Protein AF-0000000074479324 (afdb_homodimer)

InterPro domains:
  IPR036549 Cytochrome c oxidase subunit 6B/Cytochrome c oxidase assembly factor 6-like superfamily [G3DSA:1.10.10.140] (5-93)
  IPR036549 Cytochrome c oxidase subunit 6B/Cytochrome c oxidase assembly factor 6-like superfamily [SSF47694] (14-78)
  IPR048280 Cytochrome oxidase c subunit VIb-like [PF02297] (13-89)
  IPR048281 Cytochrome c oxidase assembly factor 6, fungal [PTHR47677] (12-100)

pLDDT: mean 83.62, std 22.75, range [29.2, 98.94]

Radius of gyration: 25.1 Å; Cα contacts (8 Å, |Δi|>4): 130; chains: 2; bounding box: 58×76×64 Å

Sequence (212 aa):
MGLFSSSSDTATVAPNRSKRQVCWDARDEYLNCLEKNNVLNPFEDKYSSVIKKECAQQEKEFESKCVKSWVHYFKEKYVVDLKRERFLKDMEAQGGQQLPFPIDKKMGLFSSSSDTATVAPNRSKRQVCWDARDEYLNCLEKNNVLNPFEDKYSSVIKKECAQQEKEFESKCVKSWVHYFKEKYVVDLKRERFLKDMEAQGGQQLPFPIDKK

Secondary structure (DSSP, 8-state):
--------------HHHHHHHHHHHHHHHHHHHHHHTT-S-TTSGGGHHHHHHHSHHHHHHHHHHS-HHHHHHHHHHHHHHHHHHHHHHHHHHHHHTT--------/--------------HHHHHHHHHHHHHHHHHHHHHHTT-S-TTSGGGHHHHHHHSHHHHHHHHHHS-HHHHHHHHHHHHHHHHHHHHHHHHHHHHHTT--------

Organism: Cyberlindnera jadinii (strain ATCC 18201 / CBS 1600 / BCRC 20928 / JCM 3617 / NBRC 0987 / NRRL Y-1542) (NCBI:txid983966)

Foldseek 3Di:
DPPPPPPPCPVPCPPVNVLVVQLVVLLVLQLVQCVVQVNLAPVDPVCVVVCVVGPVVSLVSNCVSDDNVVSVVSRVVSNVVSVVVVVVVVVCVVVVVPPDDPPPPD/DPPPPPPPCPVPCPPVNVLVVQLVVLLVLQLVQCVVQVNLAPVDPVCVVVCVVGPVVSLVSNCVSDDNVVSVVSRVVSNVVSVVVVVVVVVCVVVVVPPDDPPPDD

Structure (mmCIF, N/CA/C/O backbone):
data_AF-0000000074479324-model_v1
#
loop_
_entity.id
_entity.type
_entity.pdbx_description
1 polymer 'Cytochrome c oxidase assembly factor 6'
#
loop_
_atom_site.group_PDB
_atom_site.id
_atom_site.type_symbol
_atom_site.label_atom_id
_atom_site.label_alt_id
_atom_site.label_comp_id
_atom_site.label_asym_id
_atom_site.label_entity_id
_atom_site.label_seq_id
_atom_site.pdbx_PDB_ins_code
_atom_site.Cartn_x
_atom_site.Cartn_y
_atom_site.Cartn_z
_atom_site.occupancy
_atom_site.B_iso_or_equiv
_atom_site.auth_seq_id
_atom_site.auth_comp_id
_atom_site.auth_asym_id
_atom_site.auth_atom_id
_atom_site.pdbx_PDB_model_num
ATOM 1 N N . MET A 1 1 ? -15.586 53.375 -19.578 1 32.25 1 MET A N 1
ATOM 2 C CA . MET A 1 1 ? -14.391 52.656 -19.188 1 32.25 1 MET A CA 1
ATOM 3 C C . MET A 1 1 ? -14.594 51.969 -17.828 1 32.25 1 MET A C 1
ATOM 5 O O . MET A 1 1 ? -14.383 52.594 -16.781 1 32.25 1 MET A O 1
ATOM 9 N N . GLY A 1 2 ? -15.773 51.438 -17.516 1 36.69 2 GLY A N 1
ATOM 10 C CA . GLY A 1 2 ? -16.125 50.812 -16.25 1 36.69 2 GLY A CA 1
ATOM 11 C C . GLY A 1 2 ? -15.117 49.781 -15.789 1 36.69 2 GLY A C 1
ATOM 12 O O . GLY A 1 2 ? -14.695 48.906 -16.562 1 36.69 2 GLY A O 1
ATOM 13 N N . LEU A 1 3 ? -14.219 50.125 -14.828 1 35.19 3 LEU A N 1
ATOM 14 C CA . LEU A 1 3 ? -13.242 49.344 -14.078 1 35.19 3 LEU A CA 1
ATOM 15 C C . LEU A 1 3 ? -13.867 48.062 -13.523 1 35.19 3 LEU A C 1
ATOM 17 O O . LEU A 1 3 ? -14.812 48.125 -12.734 1 35.19 3 LEU A O 1
ATOM 21 N N . PHE A 1 4 ? -14.109 46.969 -14.336 1 45.19 4 PHE A N 1
ATOM 22 C CA . PHE A 1 4 ? -14.422 45.594 -13.922 1 45.19 4 PHE A CA 1
ATOM 23 C C . PHE A 1 4 ? -13.5 45.156 -12.789 1 45.19 4 PHE A C 1
ATOM 25 O O . PHE A 1 4 ? -12.289 45.031 -12.977 1 45.19 4 PHE A O 1
ATOM 32 N N . SER A 1 5 ? -13.758 45.688 -11.539 1 39.03 5 SER A N 1
ATOM 33 C CA . SER A 1 5 ? -13.164 45.156 -10.328 1 39.03 5 SER A CA 1
ATOM 34 C C . SER A 1 5 ? -13.094 43.625 -10.391 1 39.03 5 SER A C 1
ATOM 36 O O . SER A 1 5 ? -14.117 42.938 -10.547 1 39.03 5 SER A O 1
ATOM 38 N N . SER A 1 6 ? -12.188 43.094 -11.141 1 39.75 6 SER A N 1
ATOM 39 C CA . SER A 1 6 ? -11.82 41.719 -10.984 1 39.75 6 SER A CA 1
ATOM 40 C C . SER A 1 6 ? -11.828 41.281 -9.516 1 39.75 6 SER A C 1
ATOM 42 O O . SER A 1 6 ? -11.039 41.781 -8.719 1 39.75 6 SER A O 1
ATOM 44 N N . SER A 1 7 ? -13.016 41.219 -8.891 1 39.16 7 SER A N 1
ATOM 45 C CA . SER A 1 7 ? -13.109 40.562 -7.59 1 39.16 7 SER A CA 1
ATOM 46 C C . SER A 1 7 ? -12.156 39.406 -7.496 1 39.16 7 SER A C 1
ATOM 48 O O . SER A 1 7 ? -12.281 38.438 -8.25 1 39.16 7 SER A O 1
ATOM 50 N N . SER A 1 8 ? -10.891 39.656 -7.391 1 37.09 8 SER A N 1
ATOM 51 C CA . SER A 1 8 ? -9.984 38.625 -6.938 1 37.09 8 SER A CA 1
ATOM 52 C C . SER A 1 8 ? -10.633 37.75 -5.852 1 37.09 8 SER A C 1
ATOM 54 O O . SER A 1 8 ? -10.906 38.25 -4.754 1 37.09 8 SER A O 1
ATOM 56 N N . ASP A 1 9 ? -11.719 37.125 -6.125 1 40.25 9 ASP A N 1
ATOM 57 C CA . ASP A 1 9 ? -12.156 36.062 -5.227 1 40.25 9 ASP A CA 1
ATOM 58 C C . ASP A 1 9 ? -10.977 35.438 -4.48 1 40.25 9 ASP A C 1
ATOM 60 O O . ASP A 1 9 ? -10.164 34.719 -5.074 1 40.25 9 ASP A O 1
ATOM 64 N N . THR A 1 10 ? -10.258 36.125 -3.734 1 41.72 10 THR A N 1
ATOM 65 C CA . THR A 1 10 ? -9.406 35.562 -2.695 1 41.72 10 THR A CA 1
ATOM 66 C C . THR A 1 10 ? -10.047 34.312 -2.104 1 41.72 10 THR A C 1
ATOM 68 O O . THR A 1 10 ? -11.023 34.406 -1.353 1 41.72 10 THR A O 1
ATOM 71 N N . ALA A 1 11 ? -10.469 33.406 -2.875 1 45.34 11 ALA A N 1
ATOM 72 C CA . ALA A 1 11 ? -10.93 32.125 -2.35 1 45.34 11 ALA A CA 1
ATOM 73 C C . ALA A 1 11 ? -10.289 31.812 -1 1 45.34 11 ALA A C 1
ATOM 75 O O . ALA A 1 11 ? -9.062 31.828 -0.875 1 45.34 11 ALA A O 1
ATOM 76 N N . THR A 1 12 ? -10.719 32.312 0.024 1 46.47 12 THR A N 1
ATOM 77 C CA . THR A 1 12 ? -10.375 31.891 1.378 1 46.47 12 THR A CA 1
ATOM 78 C C . THR A 1 12 ? -9.914 30.438 1.396 1 46.47 12 THR A C 1
ATOM 80 O O . THR A 1 12 ? -10.68 29.531 1.036 1 46.47 12 THR A O 1
ATOM 83 N N . VAL A 1 13 ? -8.648 30.172 0.934 1 54 13 VAL A N 1
ATOM 84 C CA . VAL A 1 13 ? -8.07 28.844 1.125 1 54 13 VAL A CA 1
ATOM 85 C C . VAL A 1 13 ? -8.492 28.281 2.479 1 54 13 VAL A C 1
ATOM 87 O O . VAL A 1 13 ? -8.188 28.859 3.523 1 54 13 VAL A O 1
ATOM 90 N N . ALA A 1 14 ? -9.602 27.656 2.527 1 60 14 ALA A N 1
ATOM 91 C CA . ALA A 1 14 ? -10.039 27.031 3.77 1 60 14 ALA A CA 1
ATOM 92 C C . ALA A 1 14 ? -8.852 26.484 4.551 1 60 14 ALA A C 1
ATOM 94 O O . ALA A 1 14 ? -7.875 26.016 3.963 1 60 14 ALA A O 1
ATOM 95 N N . PRO A 1 15 ? -8.766 26.906 5.824 1 64.75 15 PRO A N 1
ATOM 96 C CA . PRO A 1 15 ? -7.676 26.469 6.703 1 64.75 15 PRO A CA 1
ATOM 97 C C . PRO A 1 15 ? -7.258 25.016 6.457 1 64.75 15 PRO A C 1
ATOM 99 O O . PRO A 1 15 ? -6.074 24.688 6.547 1 64.75 15 PRO A O 1
ATOM 102 N N . ASN A 1 16 ? -8.156 24.25 5.926 1 77.19 16 ASN A N 1
ATOM 103 C CA . ASN A 1 16 ? -7.844 22.828 5.738 1 77.19 16 ASN A CA 1
ATOM 104 C C . ASN A 1 16 ? -7.047 22.609 4.461 1 77.19 16 ASN A C 1
ATOM 106 O O . ASN A 1 16 ? -6.148 21.766 4.426 1 77.19 16 ASN A O 1
ATOM 110 N N . ARG A 1 17 ? -7.277 23.484 3.529 1 80.31 17 ARG A N 1
ATOM 111 C CA . ARG A 1 17 ? -6.547 23.328 2.277 1 80.31 17 ARG A CA 1
ATOM 112 C C . ARG A 1 17 ? -5.074 23.688 2.451 1 80.31 17 ARG A C 1
ATOM 114 O O . ARG A 1 17 ? -4.195 23 1.941 1 80.31 17 ARG A O 1
ATOM 121 N N . SER A 1 18 ? -4.895 24.734 3.156 1 85.88 18 SER A N 1
ATOM 122 C CA . SER A 1 18 ? -3.523 25.172 3.402 1 85.88 18 SER A CA 1
ATOM 123 C C . SER A 1 18 ? -2.754 24.141 4.219 1 85.88 18 SER A C 1
ATOM 125 O O . SER A 1 18 ? -1.59 23.859 3.928 1 85.88 18 SER A O 1
ATOM 127 N N . LYS A 1 19 ? -3.367 23.594 5.184 1 88.88 19 LYS A N 1
ATOM 128 C CA . LYS A 1 19 ? -2.736 22.562 6.004 1 88.88 19 LYS A CA 1
ATOM 129 C C . LYS A 1 19 ? -2.434 21.312 5.184 1 88.88 19 LYS A C 1
ATOM 131 O O . LYS A 1 19 ? -1.38 20.703 5.352 1 88.88 19 LYS A O 1
ATOM 136 N N . ARG A 1 20 ? -3.312 21.094 4.328 1 91.44 20 ARG A N 1
ATOM 137 C CA . ARG A 1 20 ? -3.084 19.938 3.467 1 91.44 20 ARG A CA 1
ATOM 138 C C . ARG A 1 20 ? -1.901 20.188 2.533 1 91.44 20 ARG A C 1
ATOM 140 O O . ARG A 1 20 ? -1.085 19.281 2.316 1 91.44 20 ARG A O 1
ATOM 147 N N . GLN A 1 21 ? -1.896 21.344 2.025 1 94.38 21 GLN A N 1
ATOM 148 C CA . GLN A 1 21 ? -0.797 21.672 1.122 1 94.38 21 GLN A CA 1
ATOM 149 C C . GLN A 1 21 ? 0.55 21.547 1.829 1 94.38 21 GLN A C 1
ATOM 151 O O . GLN A 1 21 ? 1.52 21.047 1.249 1 94.38 21 GLN A O 1
ATOM 156 N N . VAL A 1 22 ? 0.592 22.031 3.018 1 96.81 22 VAL A N 1
ATOM 157 C CA . VAL A 1 22 ? 1.812 21.938 3.814 1 96.81 22 VAL A CA 1
ATOM 158 C C . VAL A 1 22 ? 2.191 20.469 4.016 1 96.81 22 VAL A C 1
ATOM 160 O O . VAL A 1 22 ? 3.361 20.094 3.893 1 96.81 22 VAL A O 1
ATOM 163 N N . CYS A 1 23 ? 1.266 19.688 4.262 1 97 23 CYS A N 1
ATOM 164 C CA . CYS A 1 23 ? 1.485 18.25 4.414 1 97 23 CYS A CA 1
ATOM 165 C C . CYS A 1 23 ? 1.933 17.625 3.1 1 97 23 CYS A C 1
ATOM 167 O O . CYS A 1 23 ? 2.881 16.828 3.072 1 97 23 CYS A O 1
ATOM 169 N N . TRP A 1 24 ? 1.324 17.984 2.02 1 97.38 24 TRP A N 1
ATOM 170 C CA . TRP A 1 24 ? 1.669 17.453 0.705 1 97.38 24 TRP A CA 1
ATOM 171 C C . TRP A 1 24 ? 3.115 17.781 0.347 1 97.38 24 TRP A C 1
ATOM 173 O O . TRP A 1 24 ? 3.852 16.922 -0.138 1 97.38 24 TRP A O 1
ATOM 183 N N . ASP A 1 25 ? 3.381 18.984 0.68 1 98.5 25 ASP A N 1
ATOM 184 C CA . ASP A 1 25 ? 4.742 19.406 0.376 1 98.5 25 ASP A CA 1
ATOM 185 C C . ASP A 1 25 ? 5.762 18.625 1.193 1 98.5 25 ASP A C 1
ATOM 187 O O . ASP A 1 25 ? 6.789 18.188 0.665 1 98.5 25 ASP A O 1
ATOM 191 N N . ALA A 1 26 ? 5.477 18.469 2.451 1 98.81 26 ALA A N 1
ATOM 192 C CA . ALA A 1 26 ? 6.375 17.703 3.322 1 98.81 26 ALA A CA 1
ATOM 193 C C . ALA A 1 26 ? 6.473 16.25 2.879 1 98.81 26 ALA A C 1
ATOM 195 O O . ALA A 1 26 ? 7.559 15.664 2.873 1 98.81 26 ALA A O 1
ATOM 196 N N . ARG A 1 27 ? 5.379 15.68 2.48 1 98.69 27 ARG A N 1
ATOM 197 C CA . ARG A 1 27 ? 5.336 14.32 1.945 1 98.69 27 ARG A CA 1
ATOM 198 C C . ARG A 1 27 ? 6.246 14.188 0.729 1 98.69 27 ARG A C 1
ATOM 200 O O . ARG A 1 27 ? 7.094 13.289 0.681 1 98.69 27 ARG A O 1
ATOM 207 N N . ASP A 1 28 ? 6.039 15.109 -0.165 1 98.81 28 ASP A N 1
ATOM 208 C CA . ASP A 1 28 ? 6.785 15.047 -1.418 1 98.81 28 ASP A CA 1
ATOM 209 C C . ASP A 1 28 ? 8.289 15.164 -1.169 1 98.81 28 ASP A C 1
ATOM 211 O O . ASP A 1 28 ? 9.078 14.469 -1.798 1 98.81 28 ASP A O 1
ATOM 215 N N . GLU A 1 29 ? 8.602 16 -0.275 1 98.88 29 GLU A N 1
ATOM 216 C CA . GLU A 1 29 ? 10.016 16.188 0.045 1 98.88 29 GLU A CA 1
ATOM 217 C C . GLU A 1 29 ? 10.609 14.906 0.639 1 98.88 29 GLU A C 1
ATOM 219 O O . GLU A 1 29 ? 11.703 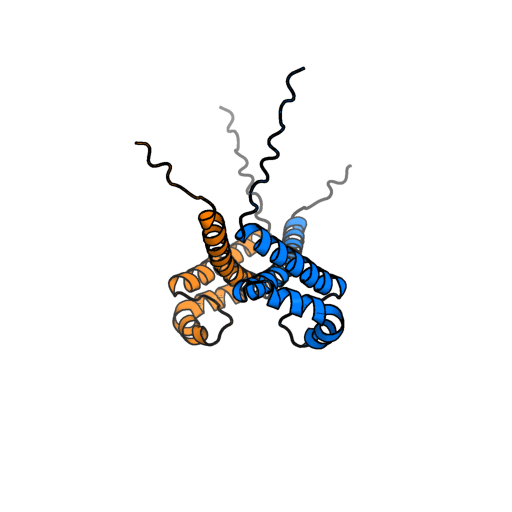14.492 0.257 1 98.88 29 GLU A O 1
ATOM 224 N N . TYR A 1 30 ? 9.922 14.281 1.497 1 98.94 30 TYR A N 1
ATOM 225 C CA . TYR A 1 30 ? 10.414 13.07 2.145 1 98.94 30 TYR A CA 1
ATOM 226 C C . TYR A 1 30 ? 10.484 11.914 1.154 1 98.94 30 TYR A C 1
ATOM 228 O O . TYR A 1 30 ? 11.5 11.219 1.07 1 98.94 30 TYR A O 1
ATOM 236 N N . LEU A 1 31 ? 9.414 11.719 0.395 1 98.88 31 LEU A N 1
ATOM 237 C CA . LEU A 1 31 ? 9.383 10.609 -0.554 1 98.88 31 LEU A CA 1
ATOM 238 C C . LEU A 1 31 ? 10.438 10.789 -1.638 1 98.88 31 LEU A C 1
ATOM 240 O O . LEU A 1 31 ? 11.047 9.82 -2.082 1 98.88 31 LEU A O 1
ATOM 244 N N . ASN A 1 32 ? 10.672 12.047 -2.029 1 98.88 32 ASN A N 1
ATOM 245 C CA . ASN A 1 32 ? 11.75 12.328 -2.971 1 98.88 32 ASN A CA 1
ATOM 246 C C . ASN A 1 32 ? 13.109 11.953 -2.393 1 98.88 32 ASN A C 1
ATOM 248 O O . ASN A 1 32 ? 13.977 11.43 -3.105 1 98.88 32 ASN A O 1
ATOM 252 N N . CYS A 1 33 ? 13.289 12.258 -1.146 1 98.94 33 CYS A N 1
ATOM 253 C CA . CYS A 1 33 ? 14.547 11.922 -0.49 1 98.94 33 CYS A CA 1
ATOM 254 C C . CYS A 1 33 ? 14.766 10.414 -0.487 1 98.94 33 CYS A C 1
ATOM 256 O O . CYS A 1 33 ? 15.875 9.945 -0.767 1 98.94 33 CYS A O 1
ATOM 258 N N . LEU A 1 34 ? 13.688 9.672 -0.177 1 98.88 34 LEU A N 1
ATOM 259 C CA . LEU A 1 34 ? 13.781 8.219 -0.193 1 98.88 34 LEU A CA 1
ATOM 260 C C . LEU A 1 34 ? 14.211 7.719 -1.57 1 98.88 34 LEU A C 1
ATOM 262 O O . LEU A 1 34 ? 15.117 6.891 -1.683 1 98.88 34 LEU A O 1
ATOM 266 N N . GLU A 1 35 ? 13.555 8.273 -2.553 1 98.56 35 GLU A N 1
ATOM 267 C CA . GLU A 1 35 ? 13.836 7.859 -3.924 1 98.56 35 GLU A CA 1
ATOM 268 C C . GLU A 1 35 ? 15.281 8.172 -4.305 1 98.56 35 GLU A C 1
ATOM 270 O O . GLU A 1 35 ? 15.984 7.312 -4.852 1 98.56 35 GLU A O 1
ATOM 275 N N . LYS A 1 36 ? 15.68 9.32 -3.973 1 98.62 36 LYS A N 1
ATOM 276 C CA . LYS A 1 36 ? 17.031 9.773 -4.32 1 98.62 36 LYS A CA 1
ATOM 277 C C . LYS A 1 36 ? 18.094 8.883 -3.676 1 98.62 36 LYS A C 1
ATOM 279 O O . LYS A 1 36 ? 19.188 8.727 -4.215 1 98.62 36 LYS A O 1
ATOM 284 N N . ASN A 1 37 ? 17.734 8.344 -2.58 1 98.75 37 ASN A N 1
ATOM 285 C CA . ASN A 1 37 ? 18.719 7.551 -1.843 1 98.75 37 ASN A CA 1
ATOM 286 C C . ASN A 1 37 ? 18.422 6.055 -1.949 1 98.75 37 ASN A C 1
ATOM 288 O O . ASN A 1 37 ? 18.922 5.266 -1.145 1 98.75 37 ASN A O 1
ATOM 292 N N . ASN A 1 38 ? 17.594 5.602 -2.838 1 98.31 38 ASN A N 1
ATOM 293 C CA . ASN A 1 38 ? 17.312 4.219 -3.201 1 98.31 38 ASN A CA 1
ATOM 294 C C . ASN A 1 38 ? 16.766 3.43 -2.012 1 98.31 38 ASN A C 1
ATOM 296 O O . ASN A 1 38 ? 17.172 2.289 -1.782 1 98.31 38 ASN A O 1
ATOM 300 N N . VAL A 1 39 ? 15.945 4.137 -1.244 1 98.69 39 VAL A N 1
ATOM 301 C CA . VAL A 1 39 ? 15.258 3.459 -0.153 1 98.69 39 VAL A CA 1
ATOM 302 C C . VAL A 1 39 ? 13.984 2.801 -0.678 1 98.69 39 VAL A C 1
ATOM 304 O O . VAL A 1 39 ? 13.023 3.488 -1.032 1 98.69 39 VAL A O 1
ATOM 307 N N . LEU A 1 40 ? 13.914 1.538 -0.624 1 97.94 40 LEU A N 1
ATOM 308 C CA . LEU A 1 40 ? 12.797 0.815 -1.211 1 97.94 40 LEU A CA 1
ATOM 309 C C . LEU A 1 40 ? 11.664 0.647 -0.199 1 97.94 40 LEU A C 1
ATOM 311 O O . LEU A 1 40 ? 10.492 0.577 -0.575 1 97.94 40 LEU A O 1
ATOM 315 N N . ASN A 1 41 ? 12.047 0.522 1.08 1 98.19 41 ASN A N 1
ATOM 316 C CA . ASN A 1 41 ? 11.094 0.319 2.168 1 98.19 41 ASN A CA 1
ATOM 317 C C . ASN A 1 41 ? 11.531 1.04 3.439 1 98.19 41 ASN A C 1
ATOM 319 O O . ASN A 1 41 ? 12.43 0.573 4.145 1 98.19 41 ASN A O 1
ATOM 323 N N . PRO A 1 42 ? 10.922 2.107 3.736 1 98.5 42 PRO A N 1
ATOM 324 C CA . PRO A 1 42 ? 11.359 2.918 4.871 1 98.5 42 PRO A CA 1
ATOM 325 C C . PRO A 1 42 ? 11.086 2.25 6.219 1 98.5 42 PRO A C 1
ATOM 327 O O . PRO A 1 42 ? 11.562 2.725 7.254 1 98.5 42 PRO A O 1
ATOM 330 N N . PHE A 1 43 ? 10.375 1.145 6.266 1 97.19 43 PHE A N 1
ATOM 331 C CA . PHE A 1 43 ? 10.07 0.453 7.512 1 97.19 43 PHE A CA 1
ATOM 332 C C . PHE A 1 43 ? 11.172 -0.544 7.863 1 97.19 43 PHE A C 1
ATOM 334 O O . PHE A 1 43 ? 11.234 -1.033 8.992 1 97.19 43 PHE A O 1
ATOM 341 N N . GLU A 1 44 ? 11.984 -0.864 6.965 1 97.56 44 GLU A N 1
ATOM 342 C CA . GLU A 1 44 ? 12.984 -1.905 7.168 1 97.56 44 GLU A CA 1
ATOM 343 C C . GLU A 1 44 ? 14.234 -1.346 7.84 1 97.56 44 GLU A C 1
ATOM 345 O O . GLU A 1 44 ? 14.703 -0.261 7.484 1 97.56 44 GLU A O 1
ATOM 350 N N . ASP A 1 45 ? 14.859 -2.082 8.617 1 97.38 45 ASP A N 1
ATOM 351 C CA . ASP A 1 45 ? 16.016 -1.672 9.398 1 97.38 45 ASP A CA 1
ATOM 352 C C . ASP A 1 45 ? 17.219 -1.383 8.5 1 97.38 45 ASP A C 1
ATOM 354 O O . ASP A 1 45 ? 18.047 -0.519 8.812 1 97.38 45 ASP A O 1
ATOM 358 N N . LYS A 1 46 ? 17.344 -2.055 7.473 1 97.62 46 LYS A N 1
ATOM 359 C CA . LYS A 1 46 ? 18.531 -1.913 6.621 1 97.62 46 LYS A CA 1
ATOM 360 C C . LYS A 1 46 ? 18.625 -0.506 6.039 1 97.62 46 LYS A C 1
ATOM 362 O O . LYS A 1 46 ? 19.688 -0.069 5.625 1 97.62 46 LYS A O 1
ATOM 367 N N . TYR A 1 47 ? 17.469 0.194 6.059 1 98.38 47 TYR A N 1
ATOM 368 C CA . TYR A 1 47 ? 17.453 1.535 5.484 1 98.38 47 TYR A CA 1
ATOM 369 C C . TYR A 1 47 ? 17.531 2.596 6.578 1 98.38 47 TYR A C 1
ATOM 371 O O . TYR A 1 47 ? 17.594 3.793 6.285 1 98.38 47 TYR A O 1
ATOM 379 N N . SER A 1 48 ? 17.547 2.168 7.793 1 98.06 48 SER A N 1
ATOM 380 C CA . SER A 1 48 ? 17.469 3.104 8.906 1 98.06 48 SER A CA 1
ATOM 381 C C . SER A 1 48 ? 18.656 4.062 8.898 1 98.06 48 SER A C 1
ATOM 383 O O . SER A 1 48 ? 18.5 5.262 9.141 1 98.06 48 SER A O 1
ATOM 385 N N . SER A 1 49 ? 19.828 3.559 8.625 1 98.25 49 SER A N 1
ATOM 386 C CA . SER A 1 49 ? 21.031 4.375 8.656 1 98.25 49 SER A CA 1
ATOM 387 C C . SER A 1 49 ? 21 5.445 7.57 1 98.25 49 SER A C 1
ATOM 389 O O . SER A 1 49 ? 21.328 6.609 7.828 1 98.25 49 SER A O 1
ATOM 391 N N . VAL A 1 50 ? 20.625 5.055 6.398 1 98.62 50 VAL A N 1
ATOM 392 C CA . VAL A 1 50 ? 20.625 6 5.285 1 98.62 50 VAL A CA 1
ATOM 393 C C . VAL A 1 50 ? 19.531 7.043 5.508 1 98.62 50 VAL A C 1
ATOM 395 O O . VAL A 1 50 ? 19.703 8.219 5.188 1 98.62 50 VAL A O 1
ATOM 398 N N . ILE A 1 51 ? 18.406 6.66 6.094 1 98.75 51 ILE A N 1
ATOM 399 C CA . ILE A 1 51 ? 17.312 7.598 6.367 1 98.75 51 ILE A CA 1
ATOM 400 C C . ILE A 1 51 ? 17.75 8.602 7.43 1 98.75 51 ILE A C 1
ATOM 402 O O . ILE A 1 51 ? 17.531 9.805 7.285 1 98.75 51 ILE A O 1
ATOM 406 N N . LYS A 1 52 ? 18.391 8.086 8.406 1 98.62 52 LYS A N 1
ATOM 407 C CA . LYS A 1 52 ? 18.875 8.953 9.477 1 98.62 52 LYS A CA 1
ATOM 408 C C . LYS A 1 52 ? 19.922 9.93 8.961 1 98.62 52 LYS A C 1
ATOM 410 O O . LYS A 1 52 ? 19.953 11.094 9.375 1 98.62 52 LYS A O 1
ATOM 415 N N . LYS A 1 53 ? 20.656 9.508 8.055 1 98.69 53 LYS A N 1
ATOM 416 C CA . LYS A 1 53 ? 21.766 10.312 7.547 1 98.69 53 LYS A CA 1
ATOM 417 C C . LYS A 1 53 ? 21.281 11.297 6.484 1 98.69 53 LYS A C 1
ATOM 419 O O . LYS A 1 53 ? 21.703 12.461 6.477 1 98.69 53 LYS A O 1
ATOM 424 N N . GLU A 1 54 ? 20.391 10.844 5.625 1 98.88 54 GLU A N 1
ATOM 425 C CA . GLU A 1 54 ? 20.125 11.617 4.422 1 98.88 54 GLU A CA 1
ATOM 426 C C . GLU A 1 54 ? 18.75 12.289 4.488 1 98.88 54 GLU A C 1
ATOM 428 O O . GLU A 1 54 ? 18.531 13.32 3.854 1 98.88 54 GLU A O 1
ATOM 433 N N . CYS A 1 55 ? 17.812 11.68 5.293 1 98.94 55 CYS A N 1
ATOM 434 C CA . CYS A 1 55 ? 16.438 12.125 5.125 1 98.94 55 CYS A CA 1
ATOM 435 C C . CYS A 1 55 ? 15.812 12.484 6.469 1 98.94 55 CYS A C 1
ATOM 437 O O . CYS A 1 55 ? 14.594 12.641 6.574 1 98.94 55 CYS A O 1
ATOM 439 N N . ALA A 1 56 ? 16.641 12.633 7.441 1 98.75 56 ALA A N 1
ATOM 440 C CA . ALA A 1 56 ? 16.109 12.82 8.789 1 98.75 56 ALA A CA 1
ATOM 441 C C . ALA A 1 56 ? 15.281 14.094 8.891 1 98.75 56 ALA A C 1
ATOM 443 O O . ALA A 1 56 ? 14.219 14.094 9.508 1 98.75 56 ALA A O 1
ATOM 444 N N . GLN A 1 57 ? 15.734 15.148 8.328 1 98.69 57 GLN A N 1
ATOM 445 C CA . GLN A 1 57 ? 15.031 16.422 8.406 1 98.69 57 GLN A CA 1
ATOM 446 C C . GLN A 1 57 ? 13.688 16.359 7.68 1 98.69 57 GLN A C 1
ATOM 448 O O . GLN A 1 57 ? 12.672 16.812 8.203 1 98.69 57 GLN A O 1
ATOM 453 N N . GLN A 1 58 ? 13.734 15.773 6.512 1 98.88 58 GLN A N 1
ATOM 454 C CA . GLN A 1 58 ? 12.508 15.641 5.742 1 98.88 58 GLN A CA 1
ATOM 455 C C . GLN A 1 58 ? 11.5 14.742 6.461 1 98.88 58 GLN A C 1
ATOM 457 O O . GLN A 1 58 ? 10.297 15.008 6.438 1 98.88 58 GLN A O 1
ATOM 462 N N . GLU A 1 59 ? 12.016 13.68 7.078 1 98.81 59 GLU A N 1
ATOM 463 C CA . GLU A 1 59 ? 11.133 12.781 7.812 1 98.81 59 GLU A CA 1
ATOM 464 C C . GLU A 1 59 ? 10.484 13.492 9 1 98.81 59 GLU A C 1
ATOM 466 O O . GLU A 1 59 ? 9.281 13.352 9.234 1 98.81 59 GLU A O 1
ATOM 471 N N . LYS A 1 60 ? 11.297 14.25 9.68 1 98.75 60 LYS A N 1
ATOM 472 C CA . LYS A 1 60 ? 10.797 15 10.828 1 98.75 60 LYS A CA 1
ATOM 473 C C . LYS A 1 60 ? 9.727 16 10.406 1 98.75 60 LYS A C 1
ATOM 475 O O . LYS A 1 60 ? 8.695 16.125 11.07 1 98.75 60 LYS A O 1
ATOM 480 N N . GLU A 1 61 ? 9.938 16.703 9.359 1 98.75 61 GLU A N 1
ATOM 481 C CA . GLU A 1 61 ? 8.961 17.672 8.852 1 98.75 61 GLU A CA 1
ATOM 482 C C . GLU A 1 61 ? 7.676 16.969 8.422 1 98.75 61 GLU A C 1
ATOM 484 O O . GLU A 1 61 ? 6.578 17.453 8.703 1 98.75 61 GLU A O 1
ATOM 489 N N . PHE A 1 62 ? 7.836 15.852 7.758 1 98.81 62 PHE A N 1
ATOM 490 C CA . PHE A 1 62 ? 6.691 15.062 7.324 1 98.81 62 PHE A CA 1
ATOM 491 C C . PHE A 1 62 ? 5.836 14.648 8.516 1 98.81 62 PHE A C 1
ATOM 493 O O . PHE A 1 62 ? 4.621 14.852 8.508 1 98.81 62 PHE A O 1
ATOM 500 N N . GLU A 1 63 ? 6.473 14.203 9.562 1 98.69 63 GLU A N 1
ATOM 501 C CA . GLU A 1 63 ? 5.793 13.695 10.75 1 98.69 63 GLU A CA 1
ATOM 502 C C . GLU A 1 63 ? 5.18 14.836 11.562 1 98.69 63 GLU A C 1
ATOM 504 O O . GLU A 1 63 ? 4.188 14.641 12.266 1 98.69 63 GLU A O 1
ATOM 509 N N . SER A 1 64 ? 5.723 16.078 11.398 1 98.31 64 SER A N 1
ATOM 510 C CA . SER A 1 64 ? 5.23 17.234 12.141 1 98.31 64 SER A CA 1
ATOM 511 C C . SER A 1 64 ? 4.078 17.922 11.406 1 98.31 64 SER A C 1
ATOM 513 O O . SER A 1 64 ? 3.189 18.5 12.039 1 98.31 64 SER A O 1
ATOM 515 N N . LYS A 1 65 ? 4.094 17.781 10.109 1 97.88 65 LYS A N 1
ATOM 516 C CA . LYS A 1 65 ? 3.168 18.578 9.312 1 97.88 65 LYS A CA 1
ATOM 517 C C . LYS A 1 65 ? 1.943 17.766 8.906 1 97.88 65 LYS A C 1
ATOM 519 O O . LYS A 1 65 ? 0.953 18.312 8.43 1 97.88 65 LYS A O 1
ATOM 524 N N . CYS A 1 66 ? 2.021 16.484 9.102 1 97.12 66 CYS A N 1
ATOM 525 C CA . CYS A 1 66 ? 0.916 15.625 8.68 1 97.12 66 CYS A CA 1
ATOM 526 C C . CYS A 1 66 ? 0.385 14.805 9.844 1 97.12 66 CYS A C 1
ATOM 528 O O . CYS A 1 66 ? 1.134 14.469 10.766 1 97.12 66 CYS A O 1
ATOM 530 N N . VAL A 1 67 ? -0.889 14.445 9.695 1 95.31 67 VAL A N 1
ATOM 531 C CA . VAL A 1 67 ? -1.503 13.523 10.648 1 95.31 67 VAL A CA 1
ATOM 532 C C . VAL A 1 67 ? -0.766 12.188 10.625 1 95.31 67 VAL A C 1
ATOM 534 O O . VAL A 1 67 ? -0.425 11.68 9.555 1 95.31 67 VAL A O 1
ATOM 537 N N . LYS A 1 68 ? -0.61 11.586 11.766 1 97.19 68 LYS A N 1
ATOM 538 C CA . LYS A 1 68 ? 0.184 10.367 11.93 1 97.19 68 LYS A CA 1
ATOM 539 C C . LYS A 1 68 ? -0.327 9.258 11.016 1 97.19 68 LYS A C 1
ATOM 541 O O . LYS A 1 68 ? 0.463 8.555 10.383 1 97.19 68 LYS A O 1
ATOM 546 N N . SER A 1 69 ? -1.636 9.117 11.008 1 96.25 69 SER A N 1
ATOM 547 C CA . SER A 1 69 ? -2.191 8.039 10.195 1 96.25 69 SER A CA 1
ATOM 548 C C . SER A 1 69 ? -1.892 8.25 8.711 1 96.25 69 SER A C 1
ATOM 550 O O . SER A 1 69 ? -1.661 7.293 7.977 1 96.25 69 SER A O 1
ATOM 552 N N . TRP A 1 70 ? -1.798 9.539 8.359 1 97.06 70 TRP A N 1
ATOM 553 C CA . TRP A 1 70 ? -1.517 9.82 6.953 1 97.06 70 TRP A CA 1
ATOM 554 C C . TRP A 1 70 ? -0.052 9.547 6.625 1 97.06 70 TRP A C 1
ATOM 556 O O . TRP A 1 70 ? 0.268 9.07 5.535 1 97.06 70 TRP A O 1
ATOM 566 N N . VAL A 1 71 ? 0.793 9.891 7.543 1 98.56 71 VAL A N 1
ATOM 567 C CA . VAL A 1 71 ? 2.213 9.602 7.371 1 98.56 71 VAL A CA 1
ATOM 568 C C . VAL A 1 71 ? 2.41 8.102 7.145 1 98.56 71 VAL A C 1
ATOM 570 O O . VAL A 1 71 ? 3.115 7.699 6.219 1 98.56 71 VAL A O 1
ATOM 573 N N . HIS A 1 72 ? 1.824 7.301 7.938 1 97.88 72 HIS A N 1
ATOM 574 C CA . HIS A 1 72 ? 1.934 5.852 7.812 1 97.88 72 HIS A CA 1
ATOM 575 C C . HIS A 1 72 ? 1.386 5.367 6.477 1 97.88 72 HIS A C 1
ATOM 577 O O . HIS A 1 72 ? 2.016 4.551 5.801 1 97.88 72 HIS A O 1
ATOM 583 N N . TYR A 1 73 ? 0.288 5.863 6.07 1 97.88 73 TYR A N 1
ATOM 584 C CA . TYR A 1 73 ? -0.32 5.496 4.797 1 97.88 73 TYR A CA 1
ATOM 585 C C . TYR A 1 73 ? 0.59 5.863 3.633 1 97.88 73 TYR A C 1
ATOM 587 O O . TYR A 1 73 ? 0.815 5.047 2.732 1 97.88 73 TYR A O 1
ATOM 595 N N . PHE A 1 74 ? 1.109 7.098 3.672 1 98.69 74 PHE A N 1
ATOM 596 C CA . PHE A 1 74 ? 1.921 7.562 2.553 1 98.69 74 PHE A CA 1
ATOM 597 C C . PHE A 1 74 ? 3.189 6.73 2.422 1 98.69 74 PHE A C 1
ATOM 599 O O . PHE A 1 74 ? 3.635 6.434 1.311 1 98.69 74 PHE A O 1
ATOM 606 N N . LYS A 1 75 ? 3.725 6.402 3.57 1 98.69 75 LYS A N 1
ATOM 607 C CA . LYS A 1 75 ? 4.902 5.543 3.537 1 98.69 75 LYS A CA 1
ATOM 608 C C . LYS A 1 75 ? 4.562 4.16 2.988 1 98.69 75 LYS A C 1
ATOM 610 O O . LYS A 1 75 ? 5.301 3.611 2.168 1 98.69 75 LYS A O 1
ATOM 615 N N . GLU A 1 76 ? 3.463 3.574 3.412 1 98.44 76 GLU A N 1
ATOM 616 C CA . GLU A 1 76 ? 3.029 2.277 2.898 1 98.44 76 GLU A CA 1
ATOM 617 C C . GLU A 1 76 ? 2.729 2.35 1.403 1 98.44 76 GLU A C 1
ATOM 619 O O . GLU A 1 76 ? 3.105 1.454 0.646 1 98.44 76 GLU A O 1
ATOM 624 N N . LYS A 1 77 ? 2.064 3.389 1.005 1 98.62 77 LYS A N 1
ATOM 625 C CA . LYS A 1 77 ? 1.746 3.588 -0.406 1 98.62 77 LYS A CA 1
ATOM 626 C C . LYS A 1 77 ? 3.016 3.709 -1.244 1 98.62 77 LYS A C 1
ATOM 628 O O . LYS A 1 77 ? 3.074 3.207 -2.369 1 98.62 77 LYS A O 1
ATOM 633 N N . TYR A 1 78 ? 4 4.41 -0.716 1 98.75 78 TYR A N 1
ATOM 634 C CA . TYR A 1 78 ? 5.301 4.52 -1.369 1 98.75 78 TYR A CA 1
ATOM 635 C C . TYR A 1 78 ? 5.875 3.143 -1.675 1 98.75 78 TYR A C 1
ATOM 637 O O . TYR A 1 78 ? 6.262 2.861 -2.812 1 98.75 78 TYR A O 1
ATOM 645 N N . VAL A 1 79 ? 5.84 2.277 -0.711 1 98.56 79 VAL A N 1
ATOM 646 C CA . VAL A 1 79 ? 6.379 0.93 -0.854 1 98.56 79 VAL A CA 1
ATOM 647 C C . VAL A 1 79 ? 5.551 0.145 -1.869 1 98.56 79 VAL A C 1
ATOM 649 O O . VAL A 1 79 ? 6.105 -0.508 -2.758 1 98.56 79 VAL A O 1
ATOM 652 N N . VAL A 1 80 ? 4.262 0.2 -1.766 1 98.62 80 VAL A N 1
ATOM 653 C CA . VAL A 1 80 ? 3.352 -0.557 -2.617 1 98.62 80 VAL A CA 1
ATOM 654 C C . VAL A 1 80 ? 3.461 -0.063 -4.059 1 98.62 80 VAL A C 1
ATOM 656 O O . VAL A 1 80 ? 3.389 -0.856 -5 1 98.62 80 VAL A O 1
ATOM 659 N N . ASP A 1 81 ? 3.648 1.244 -4.207 1 98.12 81 ASP A N 1
ATOM 660 C CA . ASP A 1 81 ? 3.799 1.799 -5.547 1 98.12 81 ASP A CA 1
ATOM 661 C C . ASP A 1 81 ? 5.082 1.298 -6.207 1 98.12 81 ASP A C 1
ATOM 663 O O . ASP A 1 81 ? 5.102 1.02 -7.406 1 98.12 81 ASP A O 1
ATOM 667 N N . LEU A 1 82 ? 6.105 1.221 -5.434 1 97.69 82 LEU A N 1
ATOM 668 C CA . LEU A 1 82 ? 7.348 0.673 -5.969 1 97.69 82 LEU A CA 1
ATOM 669 C C . LEU A 1 82 ? 7.176 -0.791 -6.359 1 97.69 82 LEU A C 1
ATOM 671 O O . LEU A 1 82 ? 7.633 -1.214 -7.422 1 97.69 82 LEU A O 1
ATOM 675 N N . LYS A 1 83 ? 6.516 -1.515 -5.539 1 97.69 83 LYS A N 1
ATOM 676 C CA . LYS A 1 83 ? 6.289 -2.93 -5.812 1 97.69 83 LYS A CA 1
ATOM 677 C C . LYS A 1 83 ? 5.316 -3.115 -6.977 1 97.69 83 LYS A C 1
ATOM 679 O O . LYS A 1 83 ? 5.426 -4.074 -7.738 1 97.69 83 LYS A O 1
ATOM 684 N N . ARG A 1 84 ? 4.406 -2.246 -7.145 1 97.19 84 ARG A N 1
ATOM 685 C CA . ARG A 1 84 ? 3.475 -2.275 -8.266 1 97.19 84 ARG A CA 1
ATOM 686 C C . ARG A 1 84 ? 4.215 -2.238 -9.594 1 97.19 84 ARG A C 1
ATOM 688 O O . ARG A 1 84 ? 3.863 -2.963 -10.531 1 97.19 84 ARG A O 1
ATOM 695 N N . GLU A 1 85 ? 5.223 -1.408 -9.641 1 95.69 85 GLU A N 1
ATOM 696 C CA . GLU A 1 85 ? 6.02 -1.329 -10.859 1 95.69 85 GLU A CA 1
ATOM 697 C C . GLU A 1 85 ? 6.656 -2.676 -11.188 1 95.69 85 GLU A C 1
ATOM 699 O O . GLU A 1 85 ? 6.656 -3.098 -12.352 1 95.69 85 GLU A O 1
ATOM 704 N N . ARG A 1 86 ? 7.145 -3.273 -10.195 1 94.81 86 ARG A N 1
ATOM 705 C CA . ARG A 1 86 ? 7.75 -4.59 -10.391 1 94.81 86 ARG A CA 1
ATOM 706 C C . ARG A 1 86 ? 6.699 -5.617 -10.797 1 94.81 86 ARG A C 1
ATOM 708 O O . ARG A 1 86 ? 6.938 -6.438 -11.688 1 94.81 86 ARG A O 1
ATOM 715 N N . PHE A 1 87 ? 5.578 -5.586 -10.219 1 94.69 87 PHE A N 1
ATOM 716 C CA . PHE A 1 87 ? 4.465 -6.473 -10.531 1 94.69 87 PHE A CA 1
ATOM 717 C C . PHE A 1 87 ? 4.027 -6.309 -11.977 1 94.69 87 PHE A C 1
ATOM 719 O O . PHE A 1 87 ? 3.881 -7.297 -12.703 1 94.69 87 PHE A O 1
ATOM 726 N N . LEU A 1 88 ? 3.932 -5.113 -12.43 1 94.5 88 LEU A N 1
ATOM 727 C CA . LEU A 1 88 ? 3.512 -4.82 -13.797 1 94.5 88 LEU A CA 1
ATOM 728 C C . LEU A 1 88 ? 4.566 -5.285 -14.797 1 94.5 88 LEU A C 1
ATOM 730 O O . LEU A 1 88 ? 4.227 -5.812 -15.859 1 94.5 88 LEU A O 1
ATOM 734 N N . LYS A 1 89 ? 5.789 -5.094 -14.438 1 93.25 89 LY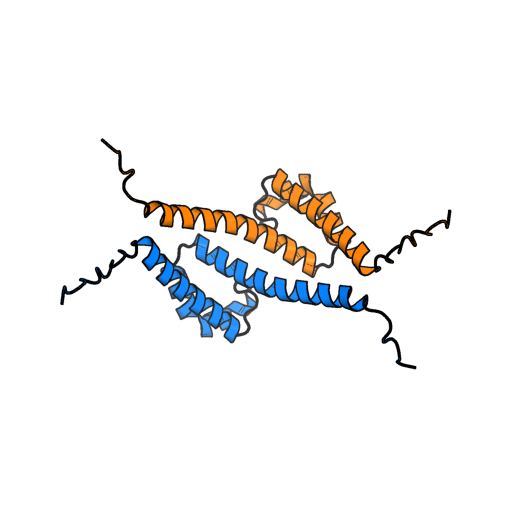S A N 1
ATOM 735 C CA . LYS A 1 89 ? 6.867 -5.559 -15.305 1 93.25 89 LYS A CA 1
ATOM 736 C C . LYS A 1 89 ? 6.852 -7.082 -15.43 1 93.25 89 LYS A C 1
ATOM 738 O O . LYS A 1 89 ? 7.051 -7.621 -16.516 1 93.25 89 LYS A O 1
ATOM 743 N N . ASP A 1 90 ? 6.664 -7.754 -14.297 1 90.69 90 ASP A N 1
ATOM 744 C CA . ASP A 1 90 ? 6.555 -9.211 -14.297 1 90.69 90 ASP A CA 1
ATOM 745 C C . ASP A 1 90 ? 5.406 -9.672 -15.188 1 90.69 90 ASP A C 1
ATOM 747 O O . ASP A 1 90 ? 5.547 -10.633 -15.945 1 90.69 90 ASP A O 1
ATOM 751 N N . MET A 1 91 ? 4.281 -9 -15.148 1 88.81 91 MET A N 1
ATOM 752 C CA . MET A 1 91 ? 3.09 -9.344 -15.914 1 88.81 91 MET A CA 1
ATOM 753 C C . MET A 1 91 ? 3.318 -9.133 -17.406 1 88.81 91 MET A C 1
ATOM 755 O O . MET A 1 91 ? 2.873 -9.938 -18.219 1 88.81 91 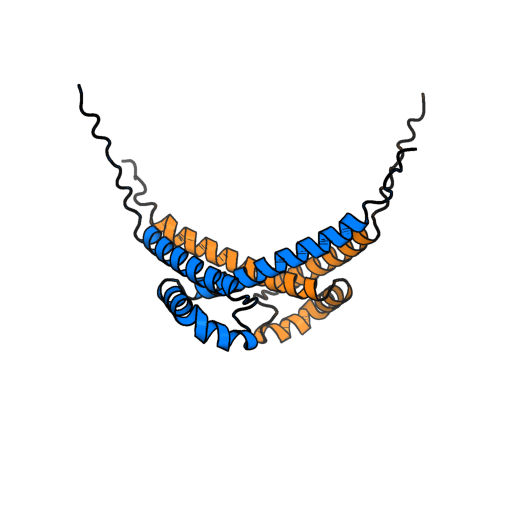MET A O 1
ATOM 759 N N . GLU A 1 92 ? 3.973 -8.07 -17.719 1 87.62 92 GLU A N 1
ATOM 760 C CA . GLU A 1 92 ? 4.305 -7.793 -19.109 1 87.62 92 GLU A CA 1
ATOM 761 C C . GLU A 1 92 ? 5.238 -8.859 -19.672 1 87.62 92 GLU A C 1
ATOM 763 O O . GLU A 1 92 ? 5.078 -9.289 -20.828 1 87.62 92 GLU A O 1
ATOM 768 N N . ALA A 1 93 ? 6.184 -9.25 -18.891 1 85.62 93 ALA A N 1
ATOM 769 C CA . ALA A 1 93 ? 7.137 -10.281 -19.312 1 85.62 93 ALA A CA 1
ATOM 770 C C . ALA A 1 93 ? 6.438 -11.609 -19.547 1 85.62 93 ALA A C 1
ATOM 772 O O . ALA A 1 93 ? 6.805 -12.359 -20.469 1 85.62 93 ALA A O 1
ATOM 773 N N . GLN A 1 94 ? 5.449 -11.883 -18.766 1 80.81 94 GLN A N 1
ATOM 774 C CA . GLN A 1 94 ? 4.691 -13.117 -18.906 1 80.81 94 GLN A CA 1
ATOM 775 C C . GLN A 1 94 ? 3.756 -13.055 -20.109 1 80.81 94 GLN A C 1
ATOM 777 O O . GLN A 1 94 ? 3.533 -14.062 -20.797 1 80.81 94 GLN A O 1
ATOM 782 N N . GLY A 1 95 ? 3.035 -11.812 -20.25 1 73.25 95 GLY A N 1
ATOM 783 C CA . GLY A 1 95 ? 2.191 -11.609 -21.422 1 73.25 95 GLY A CA 1
ATOM 784 C C . GLY A 1 95 ? 2.979 -11.469 -22.703 1 73.25 95 GLY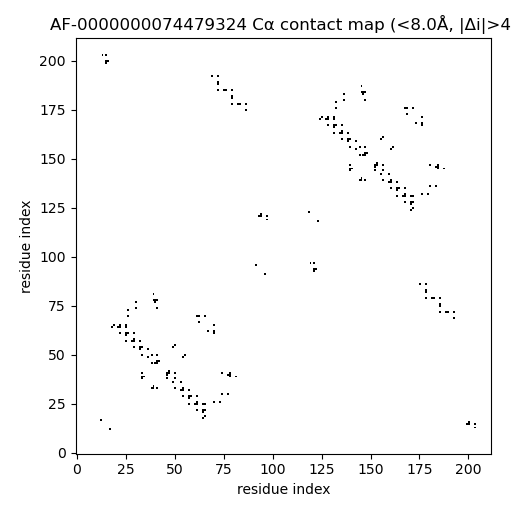 A C 1
ATOM 785 O O . GLY A 1 95 ? 2.506 -11.859 -23.781 1 73.25 95 GLY A O 1
ATOM 786 N N . GLY A 1 96 ? 3.969 -10.617 -22.703 1 63.44 96 GLY A N 1
ATOM 787 C CA . GLY A 1 96 ? 4.852 -10.461 -23.844 1 63.44 96 GLY A CA 1
ATOM 788 C C . GLY A 1 96 ? 5.414 -11.773 -24.344 1 63.44 96 GLY A C 1
ATOM 789 O O . GLY A 1 96 ? 5.734 -11.906 -25.531 1 63.44 96 GLY A O 1
ATOM 790 N N . GLN A 1 97 ? 5.617 -12.664 -23.391 1 57.69 97 GLN A N 1
ATOM 791 C CA . GLN A 1 97 ? 6.074 -13.977 -23.859 1 57.69 97 GLN A CA 1
ATOM 792 C C . GLN A 1 97 ? 5.043 -14.633 -24.766 1 57.69 97 GLN A C 1
ATOM 794 O O . GLN A 1 97 ? 5.383 -15.5 -25.578 1 57.69 97 GLN A O 1
ATOM 799 N N . GLN A 1 98 ? 3.83 -14.203 -24.641 1 56.06 98 GLN A N 1
ATOM 800 C CA . GLN A 1 98 ? 2.828 -14.75 -25.547 1 56.06 98 GLN A CA 1
ATOM 801 C C . GLN A 1 98 ? 2.998 -14.188 -26.953 1 56.06 98 GLN A C 1
ATOM 803 O O . GLN A 1 98 ? 2.42 -14.703 -27.906 1 56.06 98 GLN A O 1
ATOM 808 N N . LEU A 1 99 ? 3.533 -13 -27.125 1 50.25 99 LEU A N 1
ATOM 809 C CA . LEU A 1 99 ? 3.658 -12.547 -28.5 1 50.25 99 LEU A CA 1
ATOM 810 C C . LEU A 1 99 ? 4.625 -13.438 -29.281 1 50.25 99 LEU A C 1
ATOM 812 O O . LEU A 1 99 ? 5.812 -13.5 -28.953 1 50.25 99 LEU A O 1
ATOM 816 N N . PRO A 1 100 ? 4.043 -14.523 -30.031 1 48.28 100 PRO A N 1
ATOM 817 C CA . PRO A 1 100 ? 4.824 -15.484 -30.812 1 48.28 100 PRO A CA 1
ATOM 818 C C . PRO A 1 100 ? 5.871 -14.812 -31.703 1 48.28 100 PRO A C 1
ATOM 820 O O . PRO A 1 100 ? 5.895 -13.586 -31.812 1 48.28 100 PRO A O 1
ATOM 823 N N . PHE A 1 101 ? 5.816 -15.32 -33.125 1 44.09 101 PHE A N 1
ATOM 824 C CA . PHE A 1 101 ? 6.652 -15.5 -34.312 1 44.09 101 PHE A CA 1
ATOM 825 C C . PHE A 1 101 ? 6.855 -14.172 -35.031 1 44.09 101 PHE A C 1
ATOM 827 O O . PHE A 1 101 ? 5.891 -13.461 -35.312 1 44.09 101 PHE A O 1
ATOM 834 N N . PRO A 1 102 ? 8 -13.477 -34.844 1 47.5 102 PRO A N 1
ATOM 835 C CA . PRO A 1 102 ? 8.266 -12.539 -35.938 1 47.5 102 PRO A CA 1
ATOM 836 C C . PRO A 1 102 ? 7.863 -13.094 -37.312 1 47.5 102 PRO A C 1
ATOM 838 O O . PRO A 1 102 ? 8.195 -14.234 -37.625 1 47.5 102 PRO A O 1
ATOM 841 N N . ILE A 1 103 ? 6.664 -12.844 -37.781 1 42.06 103 ILE A N 1
ATOM 842 C CA . ILE A 1 103 ? 6.422 -13.203 -39.156 1 42.06 103 ILE A CA 1
ATOM 843 C C . ILE A 1 103 ? 7.605 -12.766 -40.031 1 42.06 103 ILE A C 1
ATOM 845 O O . ILE A 1 103 ? 7.906 -11.57 -40.125 1 42.06 103 ILE A O 1
ATOM 849 N N . ASP A 1 104 ? 8.68 -13.531 -40.25 1 39.25 104 ASP A N 1
ATOM 850 C CA . ASP A 1 104 ? 9.695 -13.336 -41.281 1 39.25 104 ASP A CA 1
ATOM 851 C C . ASP A 1 104 ? 9.055 -12.898 -42.594 1 39.25 104 ASP A C 1
ATOM 853 O O . ASP A 1 104 ? 8.125 -13.539 -43.094 1 39.25 104 ASP A O 1
ATOM 857 N N . LYS A 1 105 ? 9.039 -11.68 -42.906 1 41.81 105 LYS A N 1
ATOM 858 C CA . LYS A 1 105 ? 8.742 -11.266 -44.25 1 41.81 105 LYS A CA 1
ATOM 859 C C . LYS A 1 105 ? 9.5 -12.125 -45.281 1 41.81 105 LYS A C 1
ATOM 861 O O . LYS A 1 105 ? 10.734 -12.078 -45.344 1 41.81 105 LYS A O 1
ATOM 866 N N . LYS A 1 106 ? 8.898 -13.25 -45.594 1 29.2 106 LYS A N 1
ATOM 867 C CA . LYS A 1 106 ? 9.438 -13.844 -46.812 1 29.2 106 LYS A CA 1
ATOM 868 C C . LYS A 1 106 ? 9.102 -12.984 -48.031 1 29.2 106 LYS A C 1
ATOM 870 O O . LYS A 1 106 ? 7.977 -12.5 -48.156 1 29.2 106 LYS A O 1
ATOM 875 N N . MET B 1 1 ? -26.297 -21.672 -48.875 1 32.69 1 MET B N 1
ATOM 876 C CA . MET B 1 1 ? -26.328 -21.672 -47.406 1 32.69 1 MET B CA 1
ATOM 877 C C . MET B 1 1 ? -24.938 -21.906 -46.844 1 32.69 1 MET B C 1
ATOM 879 O O . MET B 1 1 ? -24.469 -23.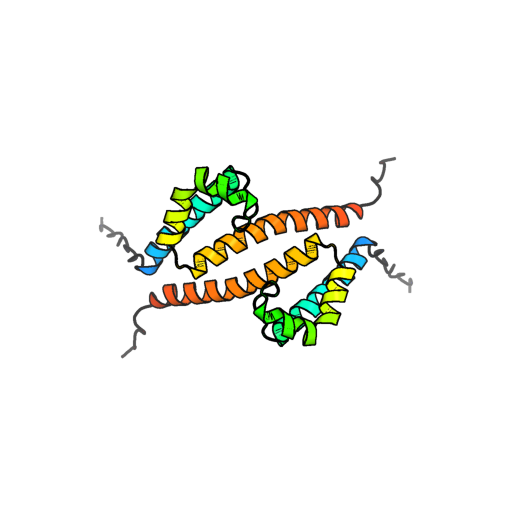047 -46.781 1 32.69 1 MET B O 1
ATOM 883 N N . GLY B 1 2 ? -23.891 -21.25 -47.344 1 37.19 2 GLY B N 1
ATOM 884 C CA . GLY B 1 2 ? -22.5 -21.453 -46.969 1 37.19 2 GLY B CA 1
ATOM 885 C C . GLY B 1 2 ? -22.25 -21.375 -45.5 1 37.19 2 GLY B C 1
ATOM 8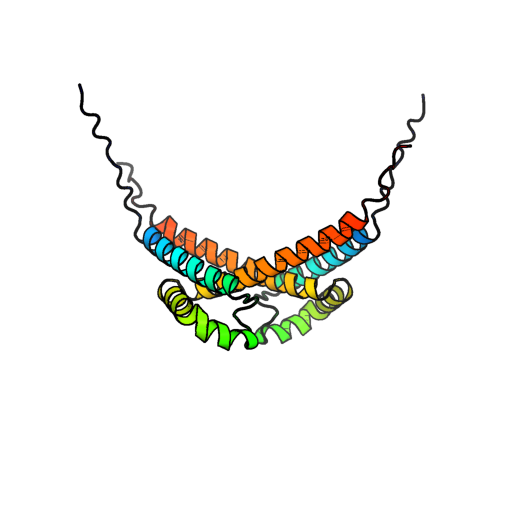86 O O . GLY B 1 2 ? -22.734 -20.453 -44.812 1 37.19 2 GLY B O 1
ATOM 887 N N . LEU B 1 3 ? -22.094 -22.516 -44.812 1 36 3 LEU B N 1
ATOM 888 C CA . LEU B 1 3 ? -21.719 -22.797 -43.406 1 36 3 LEU B CA 1
ATOM 889 C C . LEU B 1 3 ? -20.5 -21.984 -43 1 36 3 LEU B C 1
ATOM 891 O O . LEU B 1 3 ? -19.422 -22.125 -43.594 1 36 3 LEU B O 1
ATOM 895 N N . PHE B 1 4 ? -20.594 -20.625 -42.688 1 46.53 4 PHE B N 1
ATOM 896 C CA . PHE B 1 4 ? -19.609 -19.781 -42.031 1 46.53 4 PHE B CA 1
ATOM 897 C C . PHE B 1 4 ? -19.047 -20.484 -40.781 1 46.53 4 PHE B C 1
ATOM 899 O O . PHE B 1 4 ? -19.781 -20.766 -39.844 1 46.53 4 PHE B O 1
ATOM 906 N N . SER B 1 5 ? -18.109 -21.453 -41.031 1 40.44 5 SER B N 1
ATOM 907 C CA . SER B 1 5 ? -17.266 -22 -39.969 1 40.44 5 SER B CA 1
ATOM 908 C C . SER B 1 5 ? -16.781 -20.906 -39.031 1 40.44 5 SER B C 1
ATOM 910 O O . SER B 1 5 ? -16.109 -19.969 -39.469 1 40.44 5 SER B O 1
ATOM 912 N N . SER B 1 6 ? -17.641 -20.406 -38.219 1 41.47 6 SER B N 1
ATOM 913 C CA . SER B 1 6 ? -17.172 -19.609 -37.062 1 41.47 6 SER B CA 1
ATOM 914 C C . SER B 1 6 ? -15.891 -20.203 -36.469 1 41.47 6 SER B C 1
ATOM 916 O O . SER B 1 6 ? -15.898 -21.312 -35.938 1 41.47 6 SER B O 1
ATOM 918 N N . SER B 1 7 ? -14.773 -20.125 -37.188 1 39.81 7 SER B N 1
ATOM 919 C CA . SER B 1 7 ? -13.484 -20.422 -36.562 1 39.81 7 SER B CA 1
ATOM 920 C C . SER B 1 7 ? -13.461 -19.953 -35.094 1 39.81 7 SER B C 1
ATOM 922 O O . SER B 1 7 ? -13.609 -18.75 -34.812 1 39.81 7 SER B O 1
ATOM 924 N N . SER B 1 8 ? -14.109 -20.688 -34.281 1 38.5 8 SER B N 1
ATOM 925 C CA . SER B 1 8 ? -13.82 -20.516 -32.875 1 38.5 8 SER B CA 1
ATOM 926 C C . SER B 1 8 ? -12.328 -20.312 -32.625 1 38.5 8 SER B C 1
ATOM 928 O O . SER B 1 8 ? -11.523 -21.219 -32.875 1 38.5 8 SER B O 1
ATOM 930 N N . ASP B 1 9 ? -11.766 -19.297 -33.125 1 39.34 9 ASP B N 1
ATOM 931 C CA . ASP B 1 9 ? -10.453 -18.906 -32.625 1 39.34 9 ASP B CA 1
ATOM 932 C C . ASP B 1 9 ? -10.289 -19.281 -31.141 1 39.34 9 ASP B C 1
ATOM 934 O O . ASP B 1 9 ? -10.93 -18.703 -30.266 1 39.34 9 ASP B O 1
ATOM 938 N N . THR B 1 10 ? -10.359 -20.562 -30.766 1 37.66 10 THR B N 1
ATOM 939 C CA . THR B 1 10 ? -9.805 -20.969 -29.484 1 37.66 10 THR B CA 1
ATOM 940 C C . THR B 1 10 ? -8.531 -20.188 -29.172 1 37.66 10 THR B C 1
ATOM 942 O O . THR B 1 10 ? -7.496 -20.406 -29.812 1 37.66 10 THR B O 1
ATOM 945 N N . ALA B 1 11 ? -8.602 -18.906 -29.188 1 44.66 11 ALA B N 1
ATOM 946 C CA . ALA B 1 11 ? -7.469 -18.141 -28.672 1 44.66 11 ALA B CA 1
ATOM 947 C C . ALA B 1 11 ? -6.656 -18.969 -27.672 1 44.66 11 ALA B C 1
ATOM 949 O O . ALA B 1 11 ? -7.203 -19.484 -26.688 1 44.66 11 ALA B O 1
ATOM 950 N N . THR B 1 12 ? -5.879 -19.828 -28.078 1 44.84 12 THR B N 1
ATOM 951 C CA . THR B 1 12 ? -4.883 -20.484 -27.234 1 44.84 12 THR B CA 1
ATOM 952 C C . THR B 1 12 ? -4.547 -19.625 -26.016 1 44.84 12 THR B C 1
ATOM 954 O O . THR B 1 12 ? -4.051 -18.5 -26.172 1 44.84 12 THR B O 1
ATOM 957 N N . VAL B 1 13 ? -5.375 -19.688 -24.969 1 54.66 13 VAL B N 1
ATOM 958 C CA . VAL B 1 13 ? -5.035 -19.078 -23.688 1 54.66 13 VAL B CA 1
ATOM 959 C C . VAL B 1 13 ? -3.561 -19.328 -23.375 1 54.66 13 VAL B C 1
ATOM 961 O O . VAL B 1 13 ? -3.133 -20.484 -23.234 1 54.66 13 VAL B O 1
ATOM 964 N N . ALA B 1 14 ? -2.738 -18.469 -23.781 1 60.25 14 ALA B N 1
ATOM 965 C CA . ALA B 1 14 ? -1.32 -18.594 -23.453 1 60.25 14 ALA B CA 1
ATOM 966 C C . ALA B 1 14 ? -1.128 -19.125 -22.031 1 60.25 14 ALA B C 1
ATOM 968 O O . ALA B 1 14 ? -1.918 -18.812 -21.141 1 60.25 14 ALA B O 1
ATOM 969 N N . PRO B 1 15 ? -0.378 -20.203 -21.922 1 63.81 15 PRO B N 1
ATOM 970 C CA . PRO B 1 15 ? -0.104 -20.812 -20.625 1 63.81 15 PRO B CA 1
ATOM 971 C C . PRO B 1 15 ? 0.034 -19.797 -19.5 1 63.81 15 PRO B C 1
ATOM 973 O O . PRO B 1 15 ? -0.393 -20.047 -18.375 1 63.81 15 PRO B O 1
ATOM 976 N N . ASN B 1 16 ? 0.406 -18.609 -19.828 1 77.56 16 ASN B N 1
ATOM 977 C CA . ASN B 1 16 ? 0.625 -17.609 -18.797 1 77.56 16 ASN B CA 1
ATOM 978 C C . ASN B 1 16 ? -0.687 -16.969 -18.344 1 77.56 16 ASN B C 1
ATOM 980 O O . ASN B 1 16 ? -0.862 -16.656 -17.172 1 77.56 16 ASN B O 1
ATOM 984 N N . ARG B 1 17 ? -1.603 -17 -19.266 1 80.62 17 ARG B N 1
ATOM 985 C CA . ARG B 1 17 ? -2.891 -16.406 -18.906 1 80.62 17 ARG B CA 1
ATOM 986 C C . ARG B 1 17 ? -3.648 -17.297 -17.938 1 80.62 17 ARG B C 1
ATOM 988 O O . ARG B 1 17 ? -4.242 -16.812 -16.969 1 80.62 17 ARG B O 1
ATOM 995 N N . SER B 1 18 ? -3.574 -18.531 -18.234 1 86.12 18 SER B N 1
ATOM 996 C CA . SER B 1 18 ? -4.254 -19.484 -17.375 1 86.12 18 SER B CA 1
ATOM 997 C C . SER B 1 18 ? -3.645 -19.5 -15.977 1 86.12 18 SER B C 1
ATOM 999 O O . SER B 1 18 ? -4.367 -19.562 -14.977 1 86.12 18 SER B O 1
ATOM 1001 N N . LYS B 1 19 ? -2.396 -19.453 -15.891 1 89 19 LYS B N 1
ATOM 1002 C CA . LYS B 1 19 ? -1.709 -19.438 -14.609 1 89 19 LYS B CA 1
ATOM 1003 C C . LYS B 1 19 ? -2.039 -18.156 -13.836 1 89 19 LYS B C 1
ATOM 1005 O O . LYS B 1 19 ? -2.227 -18.188 -12.617 1 89 19 LYS B O 1
ATOM 1010 N N . ARG B 1 20 ? -2.164 -17.188 -14.578 1 91.56 20 ARG B N 1
ATOM 1011 C CA . ARG B 1 20 ? -2.521 -15.93 -13.93 1 91.56 20 ARG B CA 1
ATOM 1012 C C . ARG B 1 20 ? -3.941 -15.984 -13.375 1 91.56 20 ARG B C 1
ATOM 1014 O O . ARG B 1 20 ? -4.199 -15.508 -12.266 1 91.56 20 ARG B O 1
ATOM 1021 N N . GLN B 1 21 ? -4.754 -16.531 -14.18 1 94.38 21 GLN B N 1
ATOM 1022 C CA . GLN B 1 21 ? -6.141 -16.641 -13.742 1 94.38 21 GLN B CA 1
ATOM 1023 C C . GLN B 1 21 ? -6.246 -17.453 -12.461 1 94.38 21 GLN B C 1
ATOM 1025 O O . GLN B 1 21 ? -7.016 -17.109 -11.555 1 94.38 21 GLN B O 1
ATOM 1030 N N . VAL B 1 22 ? -5.531 -18.5 -12.422 1 96.81 22 VAL B N 1
ATOM 1031 C CA . VAL B 1 22 ? -5.516 -19.359 -11.234 1 96.81 22 VAL B CA 1
ATOM 1032 C C . VAL B 1 22 ? -5.02 -18.562 -10.039 1 96.81 22 VAL B C 1
ATOM 1034 O O . VAL B 1 22 ? -5.582 -18.641 -8.945 1 96.81 22 VAL B O 1
ATOM 1037 N N . CYS B 1 23 ? -4.059 -17.797 -10.227 1 97 23 CYS B N 1
ATOM 1038 C CA . CYS B 1 23 ? -3.525 -16.938 -9.18 1 97 23 CYS B CA 1
ATOM 1039 C C . CYS B 1 23 ? -4.543 -15.867 -8.789 1 97 23 CYS B C 1
ATOM 1041 O O . CYS B 1 23 ? -4.762 -15.625 -7.598 1 97 23 CYS B O 1
ATOM 1043 N N . TRP B 1 24 ? -5.203 -15.281 -9.727 1 97.38 24 TRP B N 1
ATOM 1044 C CA . TRP B 1 24 ? -6.203 -14.258 -9.469 1 97.38 24 TRP B CA 1
ATOM 1045 C C . TRP B 1 24 ? -7.348 -14.812 -8.625 1 97.38 24 TRP B C 1
ATOM 1047 O O . TRP B 1 24 ? -7.785 -14.172 -7.664 1 97.38 24 TRP B O 1
ATOM 1057 N N . ASP B 1 25 ? -7.66 -15.953 -9.047 1 98.5 25 ASP B N 1
ATOM 1058 C CA . ASP B 1 25 ? -8.758 -16.578 -8.32 1 98.5 25 ASP B CA 1
ATOM 1059 C C . ASP B 1 25 ? -8.367 -16.875 -6.871 1 98.5 25 ASP B C 1
ATOM 1061 O O . ASP B 1 25 ? -9.148 -16.625 -5.949 1 98.5 25 ASP B O 1
ATOM 1065 N N . ALA B 1 26 ? -7.199 -17.391 -6.695 1 98.81 26 ALA B N 1
ATOM 1066 C CA . ALA B 1 26 ? -6.711 -17.688 -5.352 1 98.81 26 ALA B CA 1
ATOM 1067 C C . ALA B 1 26 ? -6.57 -16.406 -4.527 1 98.81 26 ALA B C 1
ATOM 1069 O O . ALA B 1 26 ? -6.926 -16.391 -3.344 1 98.81 26 ALA B O 1
ATOM 1070 N N . ARG B 1 27 ? -6.09 -15.359 -5.129 1 98.75 27 ARG B N 1
ATOM 1071 C CA . ARG B 1 27 ? -5.988 -14.055 -4.488 1 98.75 27 ARG B CA 1
ATOM 1072 C C . ARG B 1 27 ? -7.348 -13.578 -3.994 1 98.75 27 ARG B C 1
ATOM 1074 O O . ARG B 1 27 ? -7.5 -13.219 -2.824 1 98.75 27 ARG B O 1
ATOM 1081 N N . ASP B 1 28 ? -8.266 -13.641 -4.922 1 98.81 28 ASP B N 1
ATOM 1082 C CA . ASP B 1 28 ? -9.602 -13.133 -4.609 1 98.81 28 ASP B CA 1
ATOM 1083 C C . ASP B 1 28 ? -10.234 -13.914 -3.463 1 98.81 28 ASP B C 1
ATOM 1085 O O . ASP B 1 28 ? -10.875 -13.328 -2.586 1 98.81 28 ASP B O 1
ATOM 1089 N N . GLU B 1 29 ? -10.008 -15.156 -3.5 1 98.88 29 GLU B N 1
ATOM 1090 C CA . GLU B 1 29 ? -10.555 -15.992 -2.436 1 98.88 29 GLU B CA 1
ATOM 1091 C C . GLU B 1 29 ? -9.938 -15.641 -1.085 1 98.88 29 GLU B C 1
ATOM 1093 O O . GLU B 1 29 ? -10.648 -15.516 -0.085 1 98.88 29 GLU B O 1
ATOM 1098 N N . TYR B 1 30 ? -8.703 -15.453 -1.033 1 98.94 30 TYR B N 1
ATOM 1099 C CA . TYR B 1 30 ? -8.016 -15.141 0.214 1 98.94 30 TYR B CA 1
ATOM 1100 C C . TYR B 1 30 ? -8.383 -13.75 0.71 1 98.94 30 TYR B C 1
ATOM 1102 O O . TYR B 1 30 ? -8.719 -13.57 1.884 1 98.94 30 TYR B O 1
ATOM 1110 N N . LEU B 1 31 ? -8.352 -12.781 -0.183 1 98.88 31 LEU B N 1
ATOM 1111 C CA . LEU B 1 31 ? -8.656 -11.414 0.215 1 98.88 31 LEU B CA 1
ATOM 1112 C C . LEU B 1 31 ? -10.109 -11.289 0.667 1 98.88 31 LEU B C 1
ATOM 1114 O O . LEU B 1 31 ? -10.406 -10.547 1.606 1 98.88 31 LEU B O 1
ATOM 1118 N N . ASN B 1 32 ? -10.984 -12.031 0.014 1 98.88 32 ASN B N 1
ATOM 1119 C CA . ASN B 1 32 ? -12.375 -12.07 0.454 1 98.88 32 ASN B CA 1
ATOM 1120 C C . ASN B 1 32 ? -12.5 -12.648 1.861 1 98.88 32 ASN B C 1
ATOM 1122 O O . ASN B 1 32 ? -13.312 -12.172 2.66 1 98.88 32 ASN B O 1
ATOM 1126 N N . CYS B 1 33 ? -11.742 -13.672 2.119 1 98.94 33 CYS B N 1
ATOM 1127 C CA . CYS B 1 33 ? -11.766 -14.273 3.445 1 98.94 33 CYS B CA 1
ATOM 1128 C C . CYS B 1 33 ? -11.328 -13.273 4.508 1 98.94 33 CYS B C 1
ATOM 1130 O O . CYS B 1 33 ? -11.945 -13.18 5.57 1 98.94 33 CYS B O 1
ATOM 1132 N N . LEU B 1 34 ? -10.25 -12.531 4.176 1 98.88 34 LEU B N 1
ATOM 1133 C CA . LEU B 1 34 ? -9.781 -11.508 5.105 1 98.88 34 LEU B CA 1
ATOM 1134 C C . LEU B 1 34 ? -10.883 -10.492 5.398 1 98.88 34 LEU B C 1
ATOM 1136 O O . LEU B 1 34 ? -11.141 -10.164 6.559 1 98.88 34 LEU B O 1
ATOM 1140 N N . GLU B 1 35 ? -11.508 -10.07 4.324 1 98.62 35 GLU B N 1
ATOM 1141 C CA . GLU B 1 35 ? -12.57 -9.07 4.457 1 98.62 35 GLU B CA 1
ATOM 1142 C C . GLU B 1 35 ? -13.727 -9.602 5.301 1 98.62 35 GLU B C 1
ATOM 1144 O O . GLU B 1 35 ? -14.203 -8.922 6.211 1 98.62 35 GLU B O 1
ATOM 1149 N N . LYS B 1 36 ? -14.094 -10.766 5.016 1 98.62 36 LYS B N 1
ATOM 1150 C CA . LYS B 1 36 ? -15.219 -11.375 5.707 1 98.62 36 LYS B CA 1
ATOM 1151 C C . LYS B 1 36 ? -14.953 -11.5 7.203 1 98.62 36 LYS B C 1
ATOM 1153 O O . LYS B 1 36 ? -15.883 -11.477 8.008 1 98.62 36 LYS B O 1
ATOM 1158 N N . ASN B 1 37 ? -13.727 -11.641 7.52 1 98.75 37 ASN B N 1
ATOM 1159 C CA . ASN B 1 37 ? -13.383 -11.867 8.914 1 98.75 37 ASN B CA 1
ATOM 1160 C C . ASN B 1 37 ? -12.766 -10.617 9.547 1 98.75 37 ASN B C 1
ATOM 1162 O O . ASN B 1 37 ? -12.109 -10.703 10.586 1 98.75 37 ASN B O 1
ATOM 1166 N N . ASN B 1 38 ? -12.844 -9.469 8.953 1 98.31 38 ASN B N 1
ATOM 1167 C CA . ASN B 1 38 ? -12.469 -8.148 9.461 1 98.31 38 ASN B CA 1
ATOM 1168 C C . ASN B 1 38 ? -10.977 -8.078 9.797 1 98.31 38 ASN B C 1
ATOM 1170 O O . ASN B 1 38 ? -10.594 -7.543 10.836 1 98.31 38 ASN B O 1
ATOM 1174 N N . VAL B 1 39 ? -10.219 -8.734 8.93 1 98.75 39 VAL B N 1
ATOM 1175 C CA . VAL B 1 39 ? -8.766 -8.633 9.055 1 98.75 39 VAL B CA 1
ATOM 1176 C C . VAL B 1 39 ? -8.273 -7.387 8.328 1 98.75 39 VAL B C 1
ATOM 1178 O O . VAL B 1 39 ? -8.289 -7.324 7.102 1 98.75 39 VAL B O 1
ATOM 1181 N N . LEU B 1 40 ? -7.742 -6.477 9.039 1 98 40 LEU B N 1
ATOM 1182 C CA . LEU B 1 40 ? -7.352 -5.199 8.453 1 98 40 LEU B CA 1
ATOM 1183 C C . LEU B 1 40 ? -5.922 -5.254 7.926 1 98 40 LEU B C 1
ATOM 1185 O O . LEU B 1 40 ? -5.578 -4.551 6.973 1 98 40 LEU B O 1
ATOM 1189 N N . ASN B 1 41 ? -5.082 -6.059 8.594 1 98.19 41 ASN B N 1
ATOM 1190 C CA . ASN B 1 41 ? -3.674 -6.203 8.242 1 98.19 41 ASN B CA 1
ATOM 1191 C C . ASN B 1 41 ? -3.184 -7.629 8.461 1 98.19 41 ASN B C 1
ATOM 1193 O O . ASN B 1 41 ? -2.932 -8.039 9.602 1 98.19 41 ASN B O 1
ATOM 1197 N N . PRO B 1 42 ? -3.025 -8.359 7.438 1 98.5 42 PRO B N 1
ATOM 1198 C CA . PRO B 1 42 ? -2.674 -9.773 7.574 1 98.5 42 PRO B CA 1
ATOM 1199 C C . PRO B 1 42 ? -1.25 -9.984 8.086 1 98.5 42 PRO B C 1
ATOM 1201 O O . PRO B 1 42 ? -0.869 -11.109 8.414 1 98.5 42 PRO B O 1
ATOM 1204 N N . PHE B 1 43 ? -0.44 -8.961 8.195 1 97.25 43 PHE B N 1
ATOM 1205 C CA . PHE B 1 43 ? 0.935 -9.086 8.664 1 97.25 43 PHE B CA 1
ATOM 1206 C C . PHE B 1 43 ? 0.999 -8.984 10.188 1 97.25 43 PHE B C 1
ATOM 1208 O O . PHE B 1 43 ? 2.016 -9.32 10.797 1 97.25 43 PHE B O 1
ATOM 1215 N N . GLU B 1 44 ? 0 -8.523 10.781 1 97.56 44 GLU B N 1
ATOM 1216 C CA . GLU B 1 44 ? 0.018 -8.258 12.211 1 97.56 44 GLU B CA 1
ATOM 1217 C C . GLU B 1 44 ? -0.321 -9.516 13.008 1 97.56 44 GLU B C 1
ATOM 1219 O O . GLU B 1 44 ? -1.238 -10.25 12.648 1 97.56 44 GLU B O 1
ATOM 1224 N N . ASP B 1 45 ? 0.23 -9.68 14.117 1 97.38 45 ASP B N 1
ATOM 1225 C CA . ASP B 1 45 ? 0.083 -10.859 14.961 1 97.38 45 ASP B CA 1
ATOM 1226 C C . ASP B 1 45 ? -1.341 -10.977 15.5 1 97.38 45 ASP B C 1
ATOM 1228 O O . ASP B 1 45 ? -1.847 -12.086 15.703 1 97.38 45 ASP B O 1
ATOM 1232 N N . LYS B 1 46 ? -1.952 -9.938 15.75 1 97.62 46 LYS B N 1
ATOM 1233 C CA . LYS B 1 46 ? -3.273 -9.969 16.375 1 97.62 46 LYS B CA 1
ATOM 1234 C C . LYS B 1 46 ? -4.285 -10.672 15.477 1 97.62 46 LYS B C 1
ATOM 1236 O O . LYS B 1 46 ? -5.328 -11.133 15.945 1 97.62 46 LYS B O 1
ATOM 1241 N N . TYR B 1 47 ? -3.941 -10.766 14.172 1 98.38 47 TYR B N 1
ATOM 1242 C CA . TYR B 1 47 ? -4.871 -11.398 13.234 1 98.38 47 TYR B CA 1
ATOM 1243 C C . TYR B 1 47 ? -4.453 -12.828 12.93 1 98.38 47 TYR B C 1
ATOM 1245 O O . TYR B 1 47 ? -5.148 -13.539 12.203 1 98.38 47 TYR B O 1
ATOM 1253 N N . SER B 1 48 ? -3.361 -13.234 13.484 1 98.06 48 SER B N 1
ATOM 1254 C CA . SER B 1 48 ? -2.807 -14.539 13.148 1 98.06 48 SER B CA 1
ATOM 1255 C C . SER B 1 48 ? -3.781 -15.664 13.5 1 98.06 48 SER B C 1
ATOM 1257 O O . SER B 1 48 ? -3.953 -16.609 12.719 1 98.06 48 SER B O 1
ATOM 1259 N N . SER B 1 49 ? -4.41 -15.57 14.633 1 98.25 49 SER B N 1
ATOM 1260 C CA . SER B 1 49 ? -5.312 -16.625 15.086 1 98.25 49 SER B CA 1
ATOM 1261 C C . SER B 1 49 ? -6.527 -16.734 14.172 1 98.25 49 SER B C 1
ATOM 1263 O O . SER B 1 49 ? -6.918 -17.844 13.789 1 98.25 49 SER B O 1
ATOM 1265 N N . VAL B 1 50 ? -7.094 -15.633 13.828 1 98.62 50 VAL B N 1
ATOM 1266 C CA . VAL B 1 50 ? -8.289 -15.656 13 1 98.62 50 VAL B CA 1
ATOM 1267 C C . VAL B 1 50 ? -7.934 -16.141 11.594 1 98.62 50 VAL B C 1
ATOM 1269 O O . VAL B 1 50 ? -8.711 -16.875 10.961 1 98.62 50 VAL B O 1
ATOM 1272 N N . ILE B 1 51 ? -6.77 -15.781 11.094 1 98.75 51 ILE B N 1
ATOM 1273 C CA . ILE B 1 51 ? -6.34 -16.219 9.766 1 98.75 51 ILE B CA 1
ATOM 1274 C C . ILE B 1 51 ? -6.113 -17.734 9.766 1 98.75 51 ILE B C 1
ATOM 1276 O O . ILE B 1 51 ? -6.555 -18.422 8.852 1 98.75 51 ILE B O 1
ATOM 1280 N N . LYS B 1 52 ? -5.488 -18.172 10.797 1 98.62 52 LYS B N 1
ATOM 1281 C CA . LYS B 1 52 ? -5.234 -19.594 10.914 1 98.62 52 LYS B CA 1
ATOM 1282 C C . LYS B 1 52 ? -6.539 -20.391 11.031 1 98.62 52 LYS B C 1
ATOM 1284 O O . LYS B 1 52 ? -6.66 -21.469 10.469 1 98.62 52 LYS B O 1
ATOM 1289 N N . LYS B 1 53 ? -7.445 -19.812 11.625 1 98.69 53 LYS B N 1
ATOM 1290 C CA . LYS B 1 53 ? -8.711 -20.5 11.891 1 98.69 53 LYS B CA 1
ATOM 1291 C C . LYS B 1 53 ? -9.648 -20.422 10.688 1 98.69 53 LYS B C 1
ATOM 1293 O O . LYS B 1 53 ? -10.297 -21.391 10.328 1 98.69 53 LYS B O 1
ATOM 1298 N N . GLU B 1 54 ? -9.68 -19.25 10.055 1 98.88 54 GLU B N 1
ATOM 1299 C CA . GLU B 1 54 ? -10.75 -19 9.102 1 98.88 54 GLU B CA 1
ATOM 1300 C C . GLU B 1 54 ? -10.234 -19.031 7.668 1 98.88 54 GLU B C 1
ATOM 1302 O O . GLU B 1 54 ? -10.984 -19.312 6.734 1 98.88 54 GLU B O 1
ATOM 1307 N N . CYS B 1 55 ? -8.922 -18.719 7.492 1 98.94 55 CYS B N 1
ATOM 1308 C CA . CYS B 1 55 ? -8.5 -18.438 6.125 1 98.94 55 CYS B CA 1
ATOM 1309 C C . CYS B 1 55 ? -7.27 -19.25 5.754 1 98.94 55 CYS B C 1
ATOM 1311 O O . CYS B 1 55 ? -6.602 -18.969 4.762 1 98.94 55 CYS B O 1
ATOM 1313 N N . ALA B 1 56 ? -6.992 -20.234 6.539 1 98.75 56 ALA B N 1
ATOM 1314 C CA . ALA B 1 56 ? -5.746 -20.969 6.352 1 98.75 56 ALA B CA 1
ATOM 1315 C C . ALA B 1 56 ? -5.703 -21.641 4.984 1 9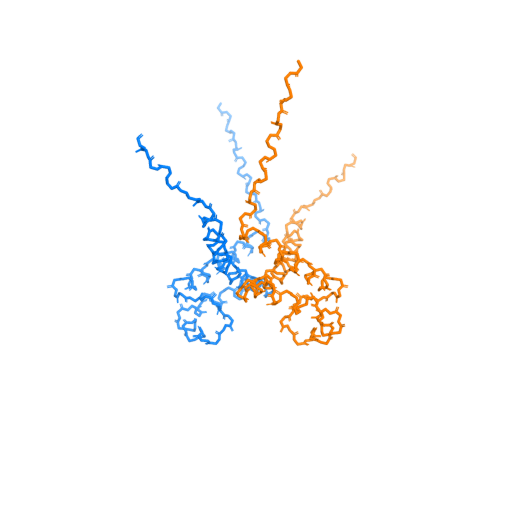8.75 56 ALA B C 1
ATOM 1317 O O . ALA B 1 56 ? -4.676 -21.609 4.301 1 98.75 56 ALA B O 1
ATOM 1318 N N . GLN B 1 57 ? -6.758 -22.234 4.578 1 98.69 57 GLN B N 1
ATOM 1319 C CA . GLN B 1 57 ? -6.797 -22.938 3.303 1 98.69 57 GLN B CA 1
ATOM 1320 C C . GLN B 1 57 ? -6.637 -21.969 2.135 1 98.69 57 GLN B C 1
ATOM 1322 O O . GLN B 1 57 ? -5.871 -22.234 1.203 1 98.69 57 GLN B O 1
ATOM 1327 N N . GLN B 1 58 ? -7.367 -20.875 2.232 1 98.88 58 GLN B N 1
ATOM 1328 C CA . GLN B 1 58 ? -7.27 -19.875 1.177 1 98.88 58 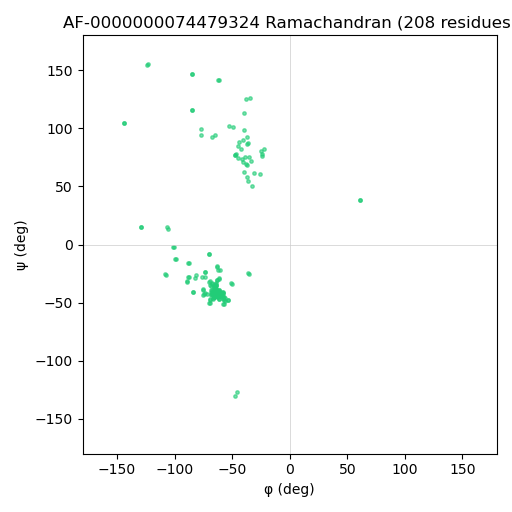GLN B CA 1
ATOM 1329 C C . GLN B 1 58 ? -5.867 -19.281 1.103 1 98.88 58 GLN B C 1
ATOM 1331 O O . GLN B 1 58 ? -5.355 -19.016 0.012 1 98.88 58 GLN B O 1
ATOM 1336 N N . GLU B 1 59 ? -5.266 -19.062 2.27 1 98.81 59 GLU B N 1
ATOM 1337 C CA . GLU B 1 59 ? -3.91 -18.531 2.293 1 98.81 59 GLU B CA 1
ATOM 1338 C C . GLU B 1 59 ? -2.918 -19.5 1.66 1 98.81 59 GLU B C 1
ATOM 1340 O O . GLU B 1 59 ? -2.059 -19.094 0.875 1 98.81 59 GLU B O 1
ATOM 1345 N N . LYS B 1 60 ? -3.082 -20.75 2.008 1 98.81 60 LYS B N 1
ATOM 1346 C CA . LYS B 1 60 ? -2.207 -21.781 1.456 1 98.81 60 LYS B CA 1
ATOM 1347 C C . LYS B 1 60 ? -2.344 -21.875 -0.061 1 98.81 60 LYS B C 1
ATOM 1349 O O . LYS B 1 60 ? -1.344 -21.984 -0.775 1 98.81 60 LYS B O 1
ATOM 1354 N N . GLU B 1 61 ? -3.52 -21.844 -0.568 1 98.75 61 GLU B N 1
ATOM 1355 C CA . GLU B 1 61 ? -3.762 -21.875 -2.006 1 98.75 61 GLU B CA 1
ATOM 1356 C C . GLU B 1 61 ? -3.172 -20.656 -2.699 1 98.75 61 GLU B C 1
ATOM 1358 O O . GLU B 1 61 ? -2.564 -20.766 -3.766 1 98.75 61 GLU B O 1
ATOM 1363 N N . PHE B 1 62 ? -3.371 -19.5 -2.07 1 98.81 62 PHE B N 1
ATOM 1364 C CA . PHE B 1 62 ? -2.824 -18.266 -2.598 1 98.81 62 PHE B CA 1
ATOM 1365 C C . PHE B 1 62 ? -1.308 -18.344 -2.729 1 98.81 62 PHE B C 1
ATOM 1367 O O . PHE B 1 62 ? -0.754 -18.047 -3.789 1 98.81 62 PHE B O 1
ATOM 1374 N N . GLU B 1 63 ? -0.654 -18.875 -1.722 1 98.69 63 GLU B N 1
ATOM 1375 C CA . GLU B 1 63 ? 0.803 -18.969 -1.664 1 98.69 63 GLU B CA 1
ATOM 1376 C C . GLU B 1 63 ? 1.332 -20.047 -2.607 1 98.69 63 GLU B C 1
ATOM 1378 O O . GLU B 1 63 ? 2.463 -19.953 -3.092 1 98.69 63 GLU B O 1
ATOM 1383 N N . SER B 1 64 ? 0.464 -21.047 -2.959 1 98.38 64 SER B N 1
ATOM 1384 C CA . SER B 1 64 ? 0.868 -22.125 -3.842 1 98.38 64 SER B CA 1
ATOM 1385 C C . SER B 1 64 ? 0.653 -21.766 -5.309 1 98.38 64 SER B C 1
ATOM 1387 O O . SER B 1 64 ? 1.387 -22.234 -6.184 1 98.38 64 SER B O 1
ATOM 1389 N N . LYS B 1 65 ? -0.311 -20.922 -5.527 1 97.88 65 LYS B N 1
ATOM 1390 C CA . LYS B 1 65 ? -0.743 -20.688 -6.902 1 97.88 65 LYS B CA 1
ATOM 1391 C C . LYS B 1 65 ? -0.117 -19.406 -7.465 1 97.88 65 LYS B C 1
ATOM 1393 O O . LYS B 1 65 ? -0.174 -19.172 -8.672 1 97.88 65 LYS B O 1
ATOM 1398 N N . CYS B 1 66 ? 0.457 -18.625 -6.602 1 97.12 66 CYS B N 1
ATOM 1399 C CA . CYS B 1 66 ? 1.017 -17.359 -7.059 1 97.12 66 CYS B CA 1
ATOM 1400 C C . CYS B 1 66 ? 2.494 -17.266 -6.703 1 97.12 66 CYS B C 1
ATOM 1402 O O . CYS B 1 66 ? 2.939 -17.844 -5.711 1 97.12 66 CYS B O 1
ATOM 1404 N N . VAL B 1 67 ? 3.172 -16.438 -7.5 1 95.25 67 VAL B N 1
ATOM 1405 C CA . VAL B 1 67 ? 4.562 -16.109 -7.203 1 95.25 67 VAL B CA 1
ATOM 1406 C C . VAL B 1 67 ? 4.648 -15.398 -5.855 1 95.25 67 VAL B C 1
ATOM 1408 O O . VAL B 1 67 ? 3.834 -14.531 -5.551 1 95.25 67 VAL B O 1
ATOM 1411 N N . LYS B 1 68 ? 5.668 -15.703 -5.102 1 97.12 68 LYS B N 1
ATOM 1412 C CA . LYS B 1 68 ? 5.824 -15.211 -3.734 1 97.12 68 LYS B CA 1
ATOM 1413 C C . LYS B 1 68 ? 5.793 -13.688 -3.695 1 97.12 68 LYS B C 1
ATOM 1415 O O . LYS B 1 68 ? 5.152 -13.094 -2.824 1 97.12 68 LYS B O 1
ATOM 1420 N N . SER B 1 69 ? 6.531 -13.094 -4.617 1 96.12 69 SER B N 1
ATOM 1421 C CA . SER B 1 69 ? 6.594 -11.633 -4.609 1 96.12 69 SER B CA 1
ATOM 1422 C C . SER B 1 69 ? 5.219 -11.023 -4.863 1 96.12 69 SER B C 1
ATOM 1424 O O . SER B 1 69 ? 4.887 -9.984 -4.297 1 96.12 69 SER B O 1
ATOM 1426 N N . TRP B 1 70 ? 4.418 -11.789 -5.641 1 97 70 TRP B N 1
ATOM 1427 C CA . TRP B 1 70 ? 3.084 -11.266 -5.93 1 97 70 TRP B CA 1
ATOM 1428 C C . TRP B 1 70 ? 2.172 -11.414 -4.715 1 97 70 TRP B C 1
ATOM 1430 O O . TRP B 1 70 ? 1.345 -10.539 -4.445 1 97 70 TRP B O 1
ATOM 1440 N N . VAL B 1 71 ? 2.307 -12.5 -4.035 1 98.56 71 VAL B N 1
ATOM 1441 C CA . VAL B 1 71 ? 1.544 -12.711 -2.811 1 98.56 71 VAL B CA 1
ATOM 1442 C C . VAL B 1 71 ? 1.815 -11.57 -1.831 1 98.56 71 VAL B C 1
ATOM 1444 O O . VAL B 1 71 ? 0.882 -10.984 -1.269 1 98.56 71 VAL B O 1
ATOM 1447 N N . HIS B 1 72 ? 3.023 -11.242 -1.622 1 97.81 72 HIS B N 1
ATOM 1448 C CA . HIS B 1 72 ? 3.4 -10.164 -0.715 1 97.81 72 HIS B CA 1
ATOM 1449 C C . HIS B 1 72 ? 2.83 -8.828 -1.179 1 97.81 72 HIS B C 1
ATOM 1451 O O . HIS B 1 72 ? 2.279 -8.07 -0.376 1 97.81 72 HIS B O 1
ATOM 1457 N N . TYR B 1 73 ? 2.924 -8.562 -2.42 1 97.88 73 TYR B N 1
ATOM 1458 C CA . TYR B 1 73 ? 2.395 -7.32 -2.98 1 97.88 73 TYR B CA 1
ATOM 1459 C C . TYR B 1 73 ? 0.887 -7.23 -2.771 1 97.88 73 TYR B C 1
ATOM 1461 O O . TYR B 1 73 ? 0.376 -6.195 -2.332 1 97.88 73 TYR B O 1
ATOM 1469 N N . PHE B 1 74 ? 0.178 -8.32 -3.084 1 98.69 74 PHE B N 1
ATOM 1470 C CA . PHE B 1 74 ? -1.276 -8.297 -2.998 1 98.69 74 PHE B CA 1
ATOM 1471 C C . PHE B 1 74 ? -1.729 -8.078 -1.56 1 98.69 74 PHE B C 1
ATOM 1473 O O . PHE B 1 74 ? -2.711 -7.375 -1.31 1 98.69 74 PHE B O 1
ATOM 1480 N N . LYS B 1 75 ? -0.996 -8.719 -0.681 1 98.69 75 LYS B N 1
ATOM 1481 C CA . LYS B 1 75 ? -1.32 -8.508 0.728 1 98.69 75 LYS B CA 1
ATOM 1482 C C . LYS B 1 75 ? -1.061 -7.066 1.145 1 98.69 75 LYS B C 1
ATOM 1484 O O . LYS B 1 75 ? -1.877 -6.461 1.841 1 98.69 75 LYS B O 1
ATOM 1489 N N . GLU B 1 76 ? 0.066 -6.496 0.758 1 98.44 76 GLU B N 1
ATOM 1490 C CA . GLU B 1 76 ? 0.371 -5.102 1.061 1 98.44 76 GLU B CA 1
ATOM 1491 C C . GLU B 1 76 ? -0.651 -4.164 0.425 1 98.44 76 GLU B C 1
ATOM 1493 O O . GLU B 1 76 ? -1.103 -3.205 1.059 1 98.44 76 GLU B O 1
ATOM 1498 N N . LYS B 1 77 ? -1.002 -4.438 -0.798 1 98.56 77 LYS B N 1
ATOM 1499 C CA . LYS B 1 77 ? -1.996 -3.633 -1.503 1 98.56 77 LYS B CA 1
ATOM 1500 C C . LYS B 1 77 ? -3.35 -3.689 -0.798 1 98.56 77 LYS B C 1
ATOM 1502 O O . LYS B 1 77 ? -4.059 -2.686 -0.728 1 98.56 77 LYS B O 1
ATOM 1507 N N . TYR B 1 78 ? -3.715 -4.855 -0.326 1 98.75 78 TYR B N 1
ATOM 1508 C CA . TYR B 1 78 ? -4.938 -5.023 0.453 1 98.75 78 TYR B CA 1
ATOM 1509 C C . TYR B 1 78 ? -4.969 -4.062 1.634 1 98.75 78 TYR B C 1
ATOM 1511 O O . TYR B 1 78 ? -5.945 -3.334 1.824 1 98.75 78 TYR B O 1
ATOM 1519 N N . VAL B 1 79 ? -3.885 -3.996 2.355 1 98.56 79 VAL B N 1
ATOM 1520 C CA . VAL B 1 79 ? -3.783 -3.139 3.531 1 98.56 79 VAL B CA 1
ATOM 1521 C C . VAL B 1 79 ? -3.846 -1.672 3.109 1 98.56 79 VAL B C 1
ATOM 1523 O O . VAL B 1 79 ? -4.574 -0.878 3.707 1 98.56 79 VAL B O 1
ATOM 1526 N N . VAL B 1 80 ? -3.111 -1.303 2.102 1 98.62 80 VAL B N 1
ATOM 1527 C CA . VAL B 1 80 ? -3.014 0.077 1.634 1 98.62 80 VAL B CA 1
ATOM 1528 C C . VAL B 1 80 ? -4.363 0.53 1.077 1 98.62 80 VAL B C 1
ATOM 1530 O O . VAL B 1 80 ? -4.762 1.683 1.26 1 98.62 80 VAL B O 1
ATOM 1533 N N . ASP B 1 81 ? -5.059 -0.399 0.423 1 98.12 81 ASP B N 1
ATOM 1534 C CA . ASP B 1 81 ? -6.375 -0.064 -0.109 1 98.12 81 ASP B CA 1
ATOM 1535 C C . ASP B 1 81 ? -7.367 0.219 1.017 1 98.12 81 ASP B C 1
ATOM 1537 O O . ASP B 1 81 ? -8.195 1.123 0.906 1 98.12 81 ASP B O 1
ATOM 1541 N N . LEU B 1 82 ? -7.273 -0.548 2.045 1 97.69 82 LEU B N 1
ATOM 1542 C CA . LEU B 1 82 ? -8.133 -0.294 3.199 1 97.69 82 LEU B CA 1
ATOM 1543 C C . LEU B 1 82 ? -7.805 1.056 3.83 1 97.69 82 LEU B C 1
ATOM 1545 O O . LEU B 1 82 ? -8.711 1.819 4.172 1 97.69 82 LEU B O 1
ATOM 1549 N N . LYS B 1 83 ? -6.57 1.334 3.951 1 97.69 83 LYS B N 1
ATOM 1550 C CA . LYS B 1 83 ? -6.148 2.602 4.539 1 97.69 83 LYS B CA 1
ATOM 1551 C C . LYS B 1 83 ? -6.469 3.771 3.617 1 97.69 83 LYS B C 1
ATOM 1553 O O . LYS B 1 83 ? -6.77 4.871 4.082 1 97.69 83 LYS B O 1
ATOM 1558 N N . ARG B 1 84 ? -6.449 3.57 2.365 1 97.19 84 ARG B N 1
ATOM 1559 C CA . ARG B 1 84 ? -6.82 4.59 1.389 1 97.19 84 ARG B CA 1
ATOM 1560 C C . ARG B 1 84 ? -8.25 5.07 1.614 1 97.19 84 ARG B C 1
ATOM 1562 O O . ARG B 1 84 ? -8.523 6.27 1.545 1 97.19 84 ARG B O 1
ATOM 1569 N N . GLU B 1 85 ? -9.102 4.129 1.904 1 95.75 85 GLU B N 1
ATOM 1570 C CA . GLU B 1 85 ? -10.484 4.492 2.174 1 95.75 85 GLU B CA 1
ATOM 1571 C C . GLU B 1 85 ? -10.586 5.43 3.375 1 95.75 85 GLU B C 1
ATOM 1573 O O . GLU B 1 85 ? -11.336 6.41 3.342 1 95.75 85 GLU B O 1
ATOM 1578 N N . ARG B 1 86 ? -9.867 5.105 4.344 1 94.69 86 ARG B N 1
ATOM 1579 C CA . ARG B 1 86 ? -9.859 5.945 5.535 1 94.69 86 ARG B CA 1
ATOM 1580 C C . ARG B 1 86 ? -9.258 7.312 5.234 1 94.69 86 ARG B C 1
ATOM 1582 O O . ARG B 1 86 ? -9.766 8.336 5.688 1 94.69 86 ARG B O 1
ATOM 1589 N N . PHE B 1 87 ? -8.242 7.344 4.48 1 94.44 87 PHE B N 1
ATOM 1590 C CA . PHE B 1 87 ? -7.578 8.57 4.066 1 94.44 87 PHE B CA 1
ATOM 1591 C C . PHE B 1 87 ? -8.531 9.469 3.285 1 94.44 87 PHE B C 1
ATOM 1593 O O . PHE B 1 87 ? -8.648 10.664 3.576 1 94.44 87 PHE B O 1
ATOM 1600 N N . LEU B 1 88 ? -9.25 8.922 2.412 1 94.44 88 LEU B N 1
ATOM 1601 C CA . LEU B 1 88 ? -10.195 9.664 1.586 1 94.44 88 LEU B CA 1
ATOM 1602 C C . LEU B 1 88 ? -11.352 10.203 2.426 1 94.44 88 LEU B C 1
ATOM 1604 O O . LEU B 1 88 ? -11.805 11.328 2.219 1 94.44 88 LEU B O 1
ATOM 1608 N N . LYS B 1 89 ? -11.773 9.398 3.344 1 93.25 89 LYS B N 1
ATOM 1609 C CA . LYS B 1 89 ? -12.836 9.844 4.242 1 93.25 89 LYS B CA 1
ATOM 1610 C C . LYS B 1 89 ? -12.367 11.023 5.098 1 93.25 89 LYS B C 1
ATOM 1612 O O . LYS B 1 89 ? -13.117 11.984 5.305 1 93.25 89 LYS B O 1
ATOM 1617 N N . ASP B 1 90 ? -11.148 10.906 5.621 1 90.75 90 ASP B N 1
ATOM 1618 C CA . ASP B 1 90 ? -10.562 12 6.395 1 90.75 90 ASP B CA 1
ATOM 1619 C C . ASP B 1 90 ? -10.484 13.281 5.566 1 90.75 90 ASP B C 1
ATOM 1621 O O . ASP B 1 90 ? -10.797 14.367 6.062 1 90.75 90 ASP B O 1
ATOM 1625 N N . MET B 1 91 ? -10.117 13.188 4.316 1 88.88 91 MET B N 1
ATOM 1626 C CA . MET B 1 91 ? -9.961 14.328 3.418 1 88.88 91 MET B CA 1
ATOM 1627 C C . MET B 1 91 ? -11.312 14.961 3.105 1 88.88 91 MET B C 1
ATOM 1629 O O . MET B 1 91 ? -11.422 16.188 3.037 1 88.88 91 MET B O 1
ATOM 1633 N N . GLU B 1 92 ? -12.266 14.141 2.904 1 87.69 92 GLU B N 1
ATOM 1634 C CA . GLU B 1 92 ? -13.617 14.641 2.66 1 87.69 92 GLU B CA 1
ATOM 1635 C C . GLU B 1 92 ? -14.148 15.398 3.871 1 87.69 92 GLU B C 1
ATOM 1637 O O . GLU B 1 92 ? -14.797 16.438 3.725 1 87.69 92 GLU B O 1
ATOM 1642 N N . ALA B 1 93 ? -13.891 14.867 5.027 1 85.44 93 ALA B N 1
ATOM 1643 C CA . ALA B 1 93 ? -14.336 15.5 6.266 1 85.44 93 ALA B CA 1
ATOM 1644 C C . ALA B 1 93 ? -13.672 16.859 6.453 1 85.44 93 ALA B C 1
ATOM 1646 O O . ALA B 1 93 ? -14.297 17.797 6.957 1 85.44 93 ALA B O 1
ATOM 1647 N N . GLN B 1 94 ? -12.445 16.953 6.047 1 80.56 94 GLN B N 1
ATOM 1648 C CA . GLN B 1 94 ? -11.711 18.219 6.156 1 80.56 94 GLN B CA 1
ATOM 1649 C C . GLN B 1 94 ? -12.172 19.219 5.102 1 80.56 94 GLN B C 1
ATOM 1651 O O . GLN B 1 94 ? -12.211 20.422 5.359 1 80.56 94 GLN B O 1
ATOM 1656 N N . GLY B 1 95 ? -12.375 18.672 3.787 1 72.94 95 GLY B N 1
ATOM 1657 C CA . GLY B 1 95 ? -12.906 19.516 2.73 1 72.94 95 GLY B CA 1
ATOM 1658 C C . GLY B 1 95 ? -14.367 19.875 2.924 1 72.94 95 GLY B C 1
ATOM 1659 O O . GLY B 1 95 ? -14.805 20.953 2.523 1 72.94 95 GLY B O 1
ATOM 1660 N N . GLY B 1 96 ? -15.18 18.875 3.17 1 63.06 96 GLY B N 1
ATOM 1661 C CA . GLY B 1 96 ? -16.578 19.109 3.471 1 63.06 96 GLY B CA 1
ATOM 1662 C C . GLY B 1 96 ? -16.797 20.156 4.547 1 63.06 96 GLY B C 1
ATOM 1663 O O . GLY B 1 96 ? -17.828 20.812 4.574 1 63.06 96 GLY B O 1
ATOM 1664 N N . GLN B 1 97 ? -15.852 20.188 5.504 1 57.09 97 GLN B N 1
ATOM 1665 C CA . GLN B 1 97 ? -15.984 21.25 6.504 1 57.09 97 GLN B CA 1
ATOM 1666 C C . GLN B 1 97 ? -15.914 22.625 5.859 1 57.09 97 GLN B C 1
ATOM 1668 O O . GLN B 1 97 ? -16.391 23.609 6.43 1 57.09 97 GLN B O 1
ATOM 1673 N N . GLN B 1 98 ? -15.352 22.672 4.727 1 55.62 98 GLN B N 1
ATOM 1674 C CA . GLN B 1 98 ? -15.328 23.953 4.043 1 55.62 98 GLN B CA 1
ATOM 1675 C C . GLN B 1 98 ? -16.688 24.281 3.439 1 55.62 98 GLN B C 1
ATOM 1677 O O . GLN B 1 98 ? -16.938 25.422 3.047 1 55.62 98 GLN B O 1
ATOM 1682 N N . LEU B 1 99 ? -17.484 23.312 3.092 1 49.69 99 LEU B N 1
ATOM 1683 C CA . LEU B 1 99 ? -18.766 23.734 2.533 1 49.69 99 LEU B CA 1
ATOM 1684 C C . LEU B 1 99 ? -19.625 24.406 3.596 1 49.69 99 LEU B C 1
ATOM 1686 O O . LEU B 1 99 ? -20.031 23.766 4.566 1 49.69 99 LEU B O 1
ATOM 1690 N N . PRO B 1 100 ? -19.562 25.828 3.738 1 47.22 100 PRO B N 1
ATOM 1691 C CA . PRO B 1 100 ? -20.344 26.578 4.723 1 47.22 100 PRO B CA 1
ATOM 1692 C C . PRO B 1 100 ? -21.812 26.156 4.773 1 47.22 100 PRO B C 1
ATOM 1694 O O . PRO B 1 100 ? -22.219 25.25 4.059 1 47.22 100 PRO B O 1
ATOM 1697 N N . PHE B 1 101 ? -22.797 27.344 4.613 1 43.06 101 PHE B N 1
ATOM 1698 C CA . PHE B 1 101 ? -24.141 27.766 4.988 1 43.06 101 PHE B CA 1
ATOM 1699 C C . PHE B 1 101 ? -25.188 27.078 4.117 1 43.06 101 PHE B C 1
ATOM 1701 O O . PHE B 1 101 ? -25.094 27.109 2.891 1 43.06 101 PHE B O 1
ATOM 1708 N N . PRO B 1 102 ? -25.797 25.906 4.547 1 46.88 102 PRO B N 1
ATOM 1709 C CA . PRO B 1 102 ? -27.078 25.703 3.887 1 46.88 102 PRO B CA 1
ATOM 1710 C C . PRO B 1 102 ? -27.828 27.016 3.658 1 46.88 102 PRO B C 1
ATOM 1712 O O . PRO B 1 102 ? -27.969 27.828 4.578 1 46.88 102 PRO B O 1
ATOM 1715 N N . ILE B 1 103 ? -27.625 27.75 2.568 1 41.09 103 ILE B N 1
ATOM 1716 C CA . ILE B 1 103 ? -28.547 28.859 2.301 1 41.09 103 ILE B CA 1
ATOM 1717 C C . ILE B 1 103 ? -29.969 28.438 2.621 1 41.09 103 ILE B C 1
ATOM 1719 O O . ILE B 1 103 ? -30.547 27.578 1.941 1 41.09 103 ILE B O 1
ATOM 1723 N N . ASP B 1 104 ? -30.359 28.266 3.871 1 40.72 104 ASP B N 1
ATOM 1724 C CA . ASP B 1 104 ? -31.766 28.234 4.223 1 40.72 104 ASP B CA 1
ATOM 1725 C C . ASP B 1 104 ? -32.531 29.312 3.475 1 40.72 104 ASP B C 1
ATOM 1727 O O . ASP B 1 104 ? -32.219 30.5 3.578 1 40.72 104 ASP B O 1
ATOM 1731 N N . LYS B 1 105 ? -32.906 29.062 2.221 1 43.28 105 LYS B N 1
ATOM 1732 C CA . LYS B 1 105 ? -33.938 29.953 1.647 1 43.28 105 LYS B CA 1
ATOM 1733 C C . LYS B 1 105 ? -35 30.281 2.674 1 43.28 105 LYS B C 1
ATOM 1735 O O . LYS B 1 105 ? -35.688 29.391 3.174 1 43.28 105 LYS B O 1
ATOM 1740 N N . LYS B 1 106 ? -35.156 31.578 3.166 1 32.09 106 LYS B N 1
ATOM 1741 C CA . LYS B 1 106 ? -36.469 32.094 3.586 1 32.09 106 LYS B CA 1
ATOM 1742 C C . LYS B 1 106 ? -37.438 32.125 2.412 1 32.09 106 LYS B C 1
ATOM 1744 O O . LYS B 1 106 ? -37.062 32.5 1.3 1 32.09 106 LYS B O 1
#

Solvent-accessible surface area (backbone atoms only — not comparable to full-atom values): 12224 Å² total; per-residue (Å²): 132,81,80,75,72,72,72,72,72,70,66,74,67,43,74,50,53,54,48,46,50,52,22,49,51,27,44,52,51,29,55,49,44,33,56,76,66,71,51,71,46,89,85,42,71,90,41,46,63,58,38,61,72,73,30,40,67,36,45,51,46,24,60,70,49,30,58,66,70,54,50,54,47,53,54,49,44,53,33,46,53,57,48,46,53,53,50,51,50,54,49,46,56,49,52,53,63,55,62,74,73,79,77,73,83,122,133,81,81,76,74,72,72,71,71,70,67,73,68,44,72,52,53,55,48,46,48,53,24,49,51,27,43,51,51,29,55,47,44,33,57,75,67,72,49,70,46,90,86,42,71,90,40,46,63,57,38,59,71,74,31,42,66,37,46,52,46,24,61,70,49,32,57,66,72,54,48,52,47,53,55,50,44,52,34,46,53,55,48,46,53,52,51,50,50,54,48,45,56,49,52,53,63,56,60,74,75,78,77,72,79,128